Protein AF-A0A6M5YZ93-F1 (afdb_monomer_lite)

Organism: NCBI:txid2774151

Foldseek 3Di:
DDPPPDPPPDVVVVVVVVVVVLVVVLVVLVVVLVVVLVVLCVVQPPDPPPVPPPDPLVQFQWWAWPPPRDIDGDDPVQQQPWDPVDDPPDTTGIHTDNDHCPPVPNPPPSCVSSVVVSVVSVVVSVVVSVCSVPVDDPDQQNWWFWDQDPPPRDIDIDGLVQAQHWDADPPPRDIDGHHHPVPTHTPVNVVVVVVVVVVVVVVVVVVVVVVVVVVVVPPDPD

Radius of gyration: 38.36 Å; chains: 1; bounding box: 87×36×122 Å

pLDDT: mean 89.41, std 11.35, range [46.5, 98.38]

Structure (mmCIF, N/CA/C/O backbone):
data_AF-A0A6M5YZ93-F1
#
_entry.id   AF-A0A6M5YZ93-F1
#
loop_
_atom_site.group_PDB
_atom_site.id
_atom_site.type_symbol
_atom_site.label_atom_id
_atom_site.label_alt_id
_atom_site.label_comp_id
_atom_site.label_asym_id
_atom_site.label_entity_id
_atom_site.label_seq_id
_atom_site.pdbx_PDB_ins_code
_atom_site.Cartn_x
_atom_site.Cartn_y
_atom_site.Cartn_z
_atom_site.occupancy
_atom_site.B_iso_or_equiv
_atom_site.auth_seq_id
_atom_site.auth_comp_id
_atom_site.auth_asym_id
_atom_site.auth_atom_id
_atom_site.pdbx_PDB_model_num
ATOM 1 N N . MET A 1 1 ? 44.679 18.090 -18.030 1.00 46.50 1 MET A N 1
ATOM 2 C CA . MET A 1 1 ? 43.494 17.352 -17.544 1.00 46.50 1 MET A CA 1
ATOM 3 C C . MET A 1 1 ? 43.199 17.852 -16.139 1.00 46.50 1 MET A C 1
ATOM 5 O O . MET A 1 1 ? 43.932 17.504 -15.224 1.00 46.50 1 MET A O 1
ATOM 9 N N . GLU A 1 2 ? 42.221 18.744 -15.982 1.00 51.06 2 GLU A N 1
ATOM 10 C CA . GLU A 1 2 ? 41.790 19.218 -14.660 1.00 51.06 2 GLU A CA 1
ATOM 11 C C . GLU A 1 2 ? 41.149 18.070 -13.875 1.00 51.06 2 GLU A C 1
ATOM 13 O O . GLU A 1 2 ? 40.249 17.384 -14.363 1.00 51.06 2 GLU A O 1
ATOM 18 N N . ASN A 1 3 ? 41.625 17.854 -12.649 1.00 53.16 3 ASN A N 1
ATOM 19 C CA . ASN A 1 3 ? 40.994 16.956 -11.691 1.00 53.16 3 ASN A CA 1
ATOM 20 C C . ASN A 1 3 ? 39.685 17.596 -11.218 1.00 53.16 3 ASN A C 1
ATOM 22 O O . ASN A 1 3 ? 39.658 18.281 -10.199 1.00 53.16 3 ASN A O 1
ATOM 26 N N . VAL A 1 4 ? 38.595 17.382 -11.956 1.00 70.12 4 VAL A N 1
ATOM 27 C CA . VAL A 1 4 ? 37.256 17.756 -11.494 1.00 70.12 4 VAL A CA 1
ATOM 28 C C . VAL A 1 4 ? 36.924 16.873 -10.283 1.00 70.12 4 VAL A C 1
ATOM 30 O O . VAL A 1 4 ? 36.825 15.647 -10.431 1.00 70.12 4 VAL A O 1
ATOM 33 N N . PRO A 1 5 ? 36.789 17.436 -9.068 1.00 62.16 5 PRO A N 1
ATOM 34 C CA . PRO A 1 5 ? 36.509 16.646 -7.881 1.00 62.16 5 PRO A CA 1
ATOM 35 C C . PRO A 1 5 ? 35.149 15.962 -8.043 1.00 62.16 5 PRO A C 1
ATOM 37 O O . PRO A 1 5 ? 34.116 16.618 -8.167 1.00 62.16 5 PRO A O 1
ATOM 40 N N . ARG A 1 6 ? 35.137 14.621 -8.042 1.00 55.34 6 ARG A N 1
ATOM 41 C CA . ARG A 1 6 ? 33.889 13.850 -8.119 1.00 55.34 6 ARG A CA 1
ATOM 42 C C . ARG A 1 6 ? 33.005 14.194 -6.910 1.00 55.34 6 ARG A C 1
ATOM 44 O O . ARG A 1 6 ? 33.446 13.996 -5.772 1.00 55.34 6 ARG A O 1
ATOM 51 N N . PRO A 1 7 ? 31.761 14.661 -7.107 1.00 55.22 7 PRO A N 1
ATOM 52 C CA . PRO A 1 7 ? 30.879 15.006 -6.003 1.00 55.22 7 PRO A CA 1
ATOM 53 C C . PRO A 1 7 ? 30.479 13.735 -5.241 1.00 55.22 7 PRO A C 1
ATOM 55 O O . PRO A 1 7 ? 29.655 12.945 -5.693 1.00 55.22 7 PRO A O 1
ATOM 58 N N . LYS A 1 8 ? 31.026 13.546 -4.034 1.00 56.69 8 LYS A N 1
ATOM 59 C CA . LYS A 1 8 ? 30.691 12.436 -3.112 1.00 56.69 8 LYS A CA 1
ATOM 60 C C . LYS A 1 8 ? 29.238 12.479 -2.580 1.00 56.69 8 LYS A C 1
ATOM 62 O O . LYS A 1 8 ? 28.891 11.742 -1.663 1.00 56.69 8 LYS A O 1
ATOM 67 N N . THR A 1 9 ? 28.378 13.351 -3.107 1.00 56.22 9 THR A N 1
ATOM 68 C CA . THR A 1 9 ? 27.100 13.749 -2.492 1.00 56.22 9 THR A CA 1
ATOM 69 C C . THR A 1 9 ? 25.851 13.098 -3.097 1.00 56.22 9 THR A C 1
ATOM 71 O O . THR A 1 9 ? 24.766 13.262 -2.536 1.00 56.22 9 THR A O 1
ATOM 74 N N . THR A 1 10 ? 25.950 12.333 -4.188 1.00 58.84 10 THR A N 1
ATOM 75 C CA . THR A 1 10 ? 24.768 11.802 -4.898 1.00 58.84 10 THR A CA 1
ATOM 76 C C . THR A 1 10 ? 24.084 10.648 -4.153 1.00 58.84 10 THR A C 1
ATOM 78 O O . THR A 1 10 ? 22.878 10.702 -3.916 1.00 58.84 10 THR A O 1
ATOM 81 N N . ARG A 1 11 ? 24.840 9.662 -3.647 1.00 62.19 11 ARG A N 1
ATOM 82 C CA . ARG A 1 11 ? 24.276 8.457 -2.997 1.00 62.19 11 ARG A CA 1
ATOM 83 C C . ARG A 1 11 ? 23.425 8.760 -1.754 1.00 62.19 11 ARG A C 1
ATOM 85 O O . ARG A 1 11 ? 22.380 8.148 -1.549 1.00 62.19 11 ARG A O 1
ATOM 92 N N . ILE A 1 12 ? 23.841 9.730 -0.935 1.00 66.75 12 ILE A N 1
ATOM 93 C CA . ILE A 1 12 ? 23.124 10.109 0.298 1.00 66.75 12 ILE A CA 1
ATOM 94 C C . ILE A 1 12 ? 21.784 10.789 -0.030 1.00 66.75 12 ILE A C 1
ATOM 96 O O . ILE A 1 12 ? 20.805 10.624 0.701 1.00 66.75 12 ILE A O 1
ATOM 100 N N . ARG A 1 13 ? 21.707 11.536 -1.140 1.00 72.31 13 ARG A N 1
ATOM 101 C CA . ARG A 1 13 ? 20.487 12.252 -1.542 1.00 72.31 13 ARG A CA 1
ATOM 102 C C . ARG A 1 13 ? 19.390 11.291 -2.004 1.00 72.31 13 ARG A C 1
ATOM 104 O O . ARG A 1 13 ? 18.234 11.480 -1.624 1.00 72.31 13 ARG A O 1
ATOM 111 N N . THR A 1 14 ? 19.738 10.241 -2.747 1.00 68.25 14 THR A N 1
ATOM 112 C CA . THR A 1 14 ? 18.763 9.273 -3.278 1.00 68.25 14 THR A CA 1
ATOM 113 C C . THR A 1 14 ? 18.111 8.456 -2.164 1.00 68.25 14 THR A C 1
ATOM 115 O O . THR A 1 14 ? 16.884 8.365 -2.102 1.00 68.25 14 THR A O 1
ATOM 118 N N . VAL A 1 15 ? 18.905 7.959 -1.206 1.00 72.44 15 VAL A N 1
ATOM 119 C CA . VAL A 1 15 ? 18.386 7.210 -0.046 1.00 72.44 15 VAL A CA 1
ATOM 120 C C . VAL A 1 15 ? 17.431 8.074 0.783 1.00 72.44 15 VAL A C 1
ATOM 122 O O . VAL A 1 15 ? 16.329 7.634 1.116 1.00 72.44 15 VAL A O 1
ATOM 125 N N . LYS A 1 16 ? 17.793 9.340 1.041 1.00 79.69 16 LYS A N 1
ATOM 126 C CA . LYS A 1 16 ? 16.923 10.286 1.759 1.00 79.69 16 LYS A CA 1
ATOM 127 C C . LYS A 1 16 ? 15.595 10.530 1.035 1.00 79.69 16 LYS A C 1
ATOM 129 O O . LYS A 1 16 ? 14.561 10.596 1.695 1.00 79.69 16 LYS A O 1
ATOM 134 N N . ARG A 1 17 ? 15.590 10.634 -0.303 1.00 81.69 17 ARG A N 1
ATOM 135 C CA . ARG A 1 17 ? 14.352 10.814 -1.089 1.00 81.69 17 ARG A CA 1
ATOM 136 C C . ARG A 1 17 ? 13.425 9.603 -0.983 1.00 81.69 17 ARG A C 1
ATOM 138 O O . ARG A 1 17 ? 12.232 9.788 -0.752 1.00 81.69 17 ARG A O 1
ATOM 145 N N . VAL A 1 18 ? 13.952 8.383 -1.116 1.00 79.81 18 VAL A N 1
ATOM 146 C CA . VAL A 1 18 ? 13.147 7.150 -1.015 1.00 79.81 18 VAL A CA 1
ATOM 147 C C . VAL A 1 18 ? 12.568 6.995 0.389 1.00 79.81 18 VAL A C 1
ATOM 149 O O . VAL A 1 18 ? 11.375 6.731 0.540 1.00 79.81 18 VAL A O 1
ATOM 152 N N . PHE A 1 19 ? 13.383 7.234 1.416 1.00 83.88 19 PHE A N 1
ATOM 153 C CA . PHE A 1 19 ? 12.936 7.181 2.804 1.00 83.88 19 PHE A CA 1
ATOM 154 C C . PHE A 1 19 ? 11.842 8.221 3.078 1.00 83.88 19 PHE A C 1
ATOM 156 O O . PHE A 1 19 ? 10.784 7.876 3.594 1.00 83.88 19 PHE A O 1
ATOM 163 N N . ARG A 1 20 ? 12.034 9.473 2.638 1.00 89.75 20 ARG A N 1
ATOM 164 C CA . ARG A 1 20 ? 11.032 10.541 2.784 1.00 89.75 20 ARG A CA 1
ATOM 165 C C . ARG A 1 20 ? 9.710 10.187 2.100 1.00 89.75 20 ARG A C 1
ATOM 167 O O . ARG A 1 20 ? 8.662 10.396 2.698 1.00 89.75 20 ARG A O 1
ATOM 174 N N . LYS A 1 21 ? 9.742 9.609 0.892 1.00 89.50 21 LYS A N 1
ATOM 175 C CA . LYS A 1 21 ? 8.526 9.145 0.198 1.00 89.50 21 LYS A CA 1
ATOM 176 C C . LYS A 1 21 ? 7.777 8.078 1.004 1.00 89.50 21 LYS A C 1
ATOM 178 O O . LYS A 1 21 ? 6.562 8.175 1.124 1.00 89.50 21 LYS A O 1
ATOM 183 N N . ARG A 1 22 ? 8.482 7.108 1.599 1.00 88.56 22 ARG A N 1
ATOM 184 C CA . ARG A 1 22 ? 7.858 6.075 2.448 1.00 88.56 22 ARG A CA 1
ATOM 185 C C . ARG A 1 22 ? 7.229 6.657 3.709 1.00 88.56 22 ARG A C 1
ATOM 187 O O . ARG A 1 22 ? 6.107 6.298 4.032 1.00 88.56 22 ARG A O 1
ATOM 194 N N . TRP A 1 23 ? 7.901 7.588 4.381 1.00 91.81 23 TRP A N 1
ATOM 195 C CA . TRP A 1 23 ? 7.324 8.260 5.551 1.00 91.81 23 TRP A CA 1
ATOM 196 C C . TRP A 1 23 ? 6.097 9.095 5.211 1.00 91.81 23 TRP A C 1
ATOM 198 O O . TRP A 1 23 ? 5.138 9.089 5.973 1.00 91.81 23 TRP A O 1
ATOM 208 N N . ILE A 1 24 ? 6.093 9.757 4.052 1.00 94.81 24 ILE A N 1
ATOM 209 C CA . ILE A 1 24 ? 4.900 10.452 3.558 1.00 94.81 24 ILE A CA 1
ATOM 210 C C . ILE A 1 24 ? 3.767 9.447 3.312 1.00 94.81 24 ILE A C 1
ATOM 212 O O . ILE A 1 24 ? 2.649 9.687 3.751 1.00 94.81 24 ILE A O 1
ATOM 216 N N . GLN A 1 25 ? 4.045 8.304 2.673 1.00 93.38 25 GLN A N 1
ATOM 217 C CA . GLN A 1 25 ? 3.044 7.252 2.451 1.00 93.38 25 GLN A CA 1
ATOM 218 C C . GLN A 1 25 ? 2.480 6.698 3.765 1.00 93.38 25 GLN A C 1
ATOM 220 O O . GLN A 1 25 ? 1.266 6.597 3.904 1.00 93.38 25 GLN A O 1
ATOM 225 N N . VAL A 1 26 ? 3.336 6.390 4.744 1.00 94.25 26 VAL A N 1
ATOM 226 C CA . VAL A 1 26 ? 2.905 5.937 6.077 1.00 94.25 26 VAL A CA 1
ATOM 227 C C . VAL A 1 26 ? 2.074 7.016 6.772 1.00 94.25 26 VAL A C 1
ATOM 229 O O . VAL A 1 26 ? 1.011 6.713 7.303 1.00 94.25 26 VAL A O 1
ATOM 232 N N . GLY A 1 27 ? 2.505 8.278 6.714 1.00 96.38 27 GLY A N 1
ATOM 233 C CA . GLY A 1 27 ? 1.754 9.406 7.266 1.00 96.38 27 GLY A CA 1
ATOM 234 C C . GLY A 1 27 ? 0.363 9.557 6.644 1.00 96.38 27 GLY A C 1
ATOM 235 O O . GLY A 1 27 ? -0.607 9.754 7.370 1.00 96.38 27 GLY A O 1
ATOM 236 N N . LEU A 1 28 ? 0.241 9.395 5.322 1.00 96.94 28 LEU A N 1
ATOM 237 C CA . LEU A 1 28 ? -1.052 9.413 4.629 1.00 96.94 28 LEU A CA 1
ATOM 238 C C . LEU A 1 28 ? -1.951 8.247 5.058 1.00 96.94 28 LEU A C 1
ATOM 240 O O . LEU A 1 28 ? -3.131 8.466 5.311 1.00 96.94 28 LEU A O 1
ATOM 244 N N . VAL A 1 29 ? -1.407 7.034 5.192 1.00 95.69 29 VAL A N 1
ATOM 245 C CA . VAL A 1 29 ? -2.171 5.871 5.679 1.00 95.69 29 VAL A CA 1
ATOM 246 C C . VAL A 1 29 ? -2.676 6.096 7.106 1.00 95.69 29 VAL A C 1
ATOM 248 O O . VAL A 1 29 ? -3.839 5.819 7.385 1.00 95.69 29 VAL A O 1
ATOM 251 N N . LEU A 1 30 ? -1.846 6.652 7.993 1.00 96.44 30 LEU A N 1
ATOM 252 C CA . LEU A 1 30 ? -2.253 6.981 9.363 1.00 96.44 30 LEU A CA 1
ATOM 253 C C . LEU A 1 30 ? -3.341 8.059 9.404 1.00 96.44 30 LEU A C 1
ATOM 255 O O . LEU A 1 30 ? -4.287 7.938 10.175 1.00 96.44 30 LEU A O 1
ATOM 259 N N . LEU A 1 31 ? -3.241 9.092 8.562 1.00 97.75 31 LEU A N 1
ATOM 260 C CA . LEU A 1 31 ? -4.278 10.120 8.456 1.00 97.75 31 LEU A CA 1
ATOM 261 C C . LEU A 1 31 ? -5.605 9.540 7.966 1.00 97.75 31 LEU A C 1
ATOM 263 O O . LEU A 1 31 ? -6.644 9.828 8.554 1.00 97.75 31 LEU A O 1
ATOM 267 N N . VAL A 1 32 ? -5.574 8.701 6.927 1.00 97.50 32 VAL A N 1
ATOM 268 C CA . VAL A 1 32 ? -6.774 8.016 6.430 1.00 97.50 32 VAL A CA 1
ATOM 269 C C . VAL A 1 32 ? -7.389 7.154 7.529 1.00 97.50 32 VAL A C 1
ATOM 271 O O . VAL A 1 32 ? -8.590 7.255 7.748 1.00 97.50 32 VAL A O 1
ATOM 274 N N . TRP A 1 33 ? -6.579 6.392 8.269 1.00 97.38 33 TRP A N 1
ATOM 275 C CA . TRP A 1 33 ? -7.049 5.576 9.390 1.00 97.38 33 TRP A CA 1
ATOM 276 C C . TRP A 1 33 ? -7.693 6.402 10.514 1.00 97.38 33 TRP A C 1
ATOM 278 O O . TRP A 1 33 ? -8.745 6.041 11.031 1.00 97.38 33 TRP A O 1
ATOM 288 N N . LEU A 1 34 ? -7.116 7.552 10.876 1.00 97.75 34 LEU A N 1
ATOM 289 C CA . LEU A 1 34 ? -7.722 8.439 11.875 1.00 97.75 34 LEU A CA 1
ATOM 290 C C . LEU A 1 34 ? -9.072 8.993 11.400 1.00 97.75 34 LEU A C 1
ATOM 292 O O . LEU A 1 34 ? -10.012 9.083 12.190 1.00 97.75 34 LEU A O 1
ATOM 296 N N . LEU A 1 35 ? -9.187 9.336 10.115 1.00 98.12 35 LEU A N 1
ATOM 297 C CA . LEU A 1 35 ? -10.439 9.812 9.526 1.00 98.12 35 LEU A CA 1
ATOM 298 C C . LEU A 1 35 ? -11.498 8.703 9.468 1.00 98.12 35 LEU A C 1
ATOM 300 O O . LEU A 1 35 ? -12.645 8.946 9.846 1.00 98.12 35 LEU A O 1
ATOM 304 N N . THR A 1 36 ? -11.135 7.489 9.044 1.00 96.38 36 THR A N 1
ATOM 305 C CA . THR A 1 36 ? -12.060 6.345 9.009 1.00 96.38 36 THR A CA 1
ATOM 306 C C . THR A 1 36 ? -12.473 5.924 10.411 1.00 96.38 36 THR A C 1
ATOM 308 O O . THR A 1 36 ? -13.664 5.742 10.650 1.00 96.38 36 THR A O 1
ATOM 311 N N . GLY A 1 37 ? -11.535 5.854 11.357 1.00 95.88 37 GLY A N 1
ATOM 312 C CA . GLY A 1 37 ? -11.806 5.560 12.761 1.00 95.88 37 GLY A CA 1
ATOM 313 C C . GLY A 1 37 ? -12.715 6.606 13.409 1.00 95.88 37 GLY A C 1
ATOM 314 O O . GLY A 1 37 ? -13.681 6.248 14.083 1.00 95.88 37 GLY A O 1
ATOM 315 N N . SER A 1 38 ? -12.478 7.896 13.147 1.00 96.62 38 SER A N 1
ATOM 316 C CA . SER A 1 38 ? -13.346 8.988 13.609 1.00 96.62 38 SER A CA 1
ATOM 317 C C . SER A 1 38 ? -14.755 8.888 13.015 1.00 96.62 38 SER A C 1
ATOM 319 O O . SER A 1 38 ? -15.743 9.008 13.742 1.00 96.62 38 SER A O 1
ATOM 321 N N . LEU A 1 39 ? -14.868 8.593 11.717 1.00 96.94 39 LEU A N 1
ATOM 322 C CA . LEU A 1 39 ? -16.152 8.417 11.042 1.00 96.94 39 LEU A CA 1
ATOM 323 C C . LEU A 1 39 ? -16.909 7.183 11.557 1.00 96.94 39 LEU A C 1
ATOM 325 O O . LEU A 1 39 ? -18.109 7.266 11.818 1.00 96.94 39 LEU A O 1
ATOM 329 N N . LEU A 1 40 ? -16.218 6.054 11.736 1.00 95.94 40 LEU A N 1
ATOM 330 C CA . LEU A 1 40 ? -16.770 4.827 12.315 1.00 95.94 40 LEU A CA 1
ATOM 331 C C . LEU A 1 40 ? -17.269 5.075 13.733 1.00 95.94 40 LEU A C 1
ATOM 333 O O . LEU A 1 40 ? -18.395 4.701 14.057 1.00 95.94 40 LEU A O 1
ATOM 337 N N . TYR A 1 41 ? -16.469 5.756 14.553 1.00 95.31 41 TYR A N 1
ATOM 338 C CA . TYR A 1 41 ? -16.865 6.153 15.895 1.00 95.31 41 TYR A CA 1
ATOM 339 C C . TYR A 1 41 ? -18.108 7.046 15.854 1.00 95.31 41 TYR A C 1
ATOM 341 O O . TYR A 1 41 ? -19.096 6.724 16.497 1.00 95.31 41 TYR A O 1
ATOM 349 N N . ALA A 1 42 ? -18.134 8.103 15.042 1.00 95.81 42 ALA A N 1
ATOM 350 C CA . ALA A 1 42 ? -19.288 9.000 14.953 1.00 95.81 42 ALA A CA 1
ATOM 351 C C . ALA A 1 42 ? -20.575 8.300 14.472 1.00 95.81 42 ALA A C 1
ATOM 353 O O . ALA A 1 42 ? -21.674 8.679 14.875 1.00 95.81 42 ALA A O 1
ATOM 354 N N . ARG A 1 43 ? -20.459 7.282 13.609 1.00 95.56 43 ARG A N 1
ATOM 355 C CA . ARG A 1 43 ? -21.605 6.532 13.066 1.00 95.56 43 ARG A CA 1
ATOM 356 C C . ARG A 1 43 ? -22.102 5.422 13.987 1.00 95.56 43 ARG A C 1
ATOM 358 O O . ARG A 1 43 ? -23.301 5.155 13.996 1.00 95.56 43 ARG A O 1
ATOM 365 N N . LEU A 1 44 ? -21.199 4.752 14.701 1.00 94.69 44 LEU A N 1
ATOM 366 C CA . LEU A 1 44 ? -21.513 3.574 15.513 1.00 94.69 44 LEU A CA 1
ATOM 367 C C . LEU A 1 44 ? -21.598 3.876 17.007 1.00 94.69 44 LEU A C 1
ATOM 369 O O . LEU A 1 44 ? -22.158 3.057 17.738 1.00 94.69 44 LEU A O 1
ATOM 373 N N . ALA A 1 45 ? -21.044 5.003 17.468 1.00 92.94 45 ALA A N 1
ATOM 374 C CA . ALA A 1 45 ? -21.128 5.394 18.865 1.00 92.94 45 ALA A CA 1
ATOM 375 C C . ALA A 1 45 ? -22.603 5.432 19.273 1.00 92.94 45 ALA A C 1
ATOM 377 O O . ALA A 1 45 ? -23.417 6.082 18.602 1.00 92.94 45 ALA A O 1
ATOM 378 N N . PRO A 1 46 ? -22.974 4.721 20.350 1.00 88.19 46 PRO A N 1
ATOM 379 C CA . PRO A 1 46 ? -24.332 4.795 20.842 1.00 88.19 46 PRO A CA 1
ATOM 380 C C . PRO A 1 46 ? -24.633 6.249 21.189 1.00 88.19 46 PRO A C 1
ATOM 382 O O . PRO A 1 46 ? -23.848 6.911 21.873 1.00 88.19 46 PRO A O 1
ATOM 385 N N . LYS A 1 47 ? -25.768 6.754 20.700 1.00 86.94 47 LYS A N 1
ATOM 386 C CA . LYS A 1 47 ? -26.234 8.085 21.083 1.00 86.94 47 LYS A CA 1
ATOM 387 C C . LYS A 1 47 ? -26.351 8.111 22.610 1.00 86.94 47 LYS A C 1
ATOM 389 O O . LYS A 1 47 ? -26.920 7.166 23.167 1.00 86.94 47 LYS A O 1
ATOM 394 N N . PRO A 1 48 ? -25.801 9.130 23.292 1.00 79.75 48 PRO A N 1
ATOM 395 C CA . PRO A 1 48 ? -25.963 9.234 24.730 1.00 79.75 48 PRO A CA 1
ATOM 396 C C . PRO A 1 48 ? -27.461 9.260 25.028 1.00 79.75 48 PRO A C 1
ATOM 398 O O . PRO A 1 48 ? -28.204 10.026 24.416 1.00 79.75 48 PRO A O 1
ATOM 401 N N . VAL A 1 49 ? -27.910 8.392 25.931 1.00 70.31 49 VAL A N 1
ATOM 402 C CA . VAL A 1 49 ? -29.296 8.413 26.395 1.00 70.31 49 VAL A CA 1
ATOM 403 C C . VAL A 1 49 ? -29.453 9.701 27.196 1.00 70.31 49 VAL A C 1
ATOM 405 O O . VAL A 1 49 ? -28.971 9.798 28.326 1.00 70.31 49 VAL A O 1
ATOM 408 N N . VAL A 1 50 ? -30.047 10.728 26.587 1.00 72.56 50 VAL A N 1
ATOM 409 C CA . VAL A 1 50 ? -30.316 11.998 27.261 1.00 72.56 50 VAL A CA 1
ATOM 410 C C . VAL A 1 50 ? -31.339 11.708 28.357 1.00 72.56 50 VAL A C 1
ATOM 412 O O . VAL A 1 50 ? -32.504 11.423 28.079 1.00 72.56 50 VAL A O 1
ATOM 415 N N . ARG A 1 51 ? -30.898 11.727 29.622 1.00 61.06 51 ARG A N 1
ATOM 416 C CA . ARG A 1 51 ? -31.780 11.580 30.789 1.00 61.06 51 ARG A CA 1
ATOM 417 C C . ARG A 1 51 ? -32.862 12.660 30.720 1.00 61.06 51 ARG A C 1
ATOM 419 O O . ARG A 1 51 ? -32.575 13.825 30.970 1.00 61.06 51 ARG A O 1
ATOM 426 N N . GLY A 1 52 ? -34.090 12.268 30.389 1.00 63.56 52 GLY A N 1
ATOM 427 C CA . GLY A 1 52 ? -35.256 13.156 30.361 1.00 63.56 52 GLY A CA 1
ATOM 428 C C . GLY A 1 52 ? -35.923 13.308 28.996 1.00 63.56 52 GLY A C 1
ATOM 429 O O . GLY A 1 52 ? -37.060 13.777 28.942 1.00 63.56 52 GLY A O 1
ATOM 430 N N . GLU A 1 53 ? -35.291 12.862 27.908 1.00 67.12 53 GLU A N 1
ATOM 431 C CA . GLU A 1 53 ? -36.003 12.725 26.641 1.00 67.12 53 GLU A CA 1
ATOM 432 C C . GLU A 1 53 ? -36.949 11.528 26.788 1.00 67.12 53 GLU A C 1
ATOM 434 O O . GLU A 1 53 ? -36.506 10.400 27.016 1.00 67.12 53 GLU A O 1
ATOM 439 N N . LYS A 1 54 ? -38.265 11.783 26.767 1.00 62.09 54 LYS A N 1
ATOM 440 C CA . LYS A 1 54 ? -39.311 10.752 26.823 1.00 62.09 54 LYS A CA 1
ATOM 441 C C . LYS A 1 54 ? -39.240 9.927 25.536 1.00 62.09 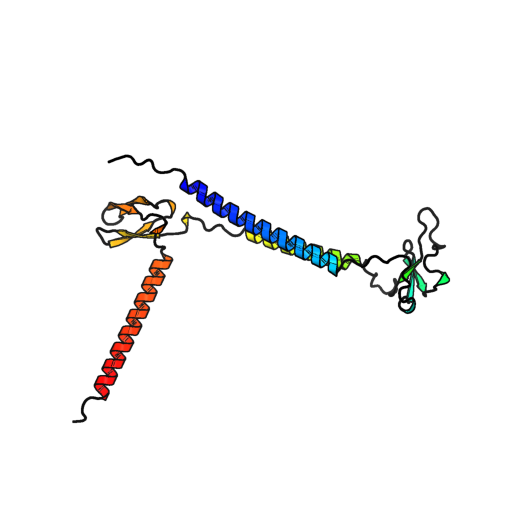54 LYS A C 1
ATOM 443 O O . LYS A 1 54 ? -40.060 10.106 24.642 1.00 62.09 54 LYS A O 1
ATOM 448 N N . GLY A 1 55 ? -38.234 9.063 25.427 1.00 68.19 55 GLY A N 1
ATOM 449 C CA . GLY A 1 55 ? -38.172 8.053 24.384 1.00 68.19 55 GLY A CA 1
ATOM 450 C C . GLY A 1 55 ? -39.458 7.237 24.408 1.00 68.19 55 GLY A C 1
ATOM 451 O O . GLY A 1 55 ? -40.095 7.118 25.458 1.00 68.19 55 GLY A O 1
ATOM 452 N N . ASP A 1 56 ? -39.859 6.716 23.251 1.00 77.94 56 ASP A N 1
ATOM 453 C CA . ASP A 1 56 ? -41.079 5.927 23.092 1.00 77.94 56 ASP A CA 1
ATOM 454 C C . ASP A 1 56 ? -41.120 4.780 24.113 1.00 77.94 56 ASP A C 1
ATOM 456 O O . ASP A 1 56 ? -40.590 3.693 23.881 1.00 77.94 56 ASP A O 1
ATOM 460 N N . THR A 1 57 ? -41.771 5.014 25.256 1.00 78.81 57 THR A N 1
ATOM 461 C CA . THR A 1 57 ? -41.900 4.026 26.343 1.00 78.81 57 THR A CA 1
ATOM 462 C C . THR A 1 57 ? -42.587 2.735 25.887 1.00 78.81 57 THR A C 1
ATOM 464 O O . THR A 1 57 ? -42.493 1.716 26.559 1.00 78.81 57 THR A O 1
ATOM 467 N N . SER A 1 58 ? -43.225 2.755 24.712 1.00 83.50 58 SER A N 1
ATOM 468 C CA . SER A 1 58 ? -43.851 1.607 24.060 1.00 83.50 58 SER A CA 1
ATOM 469 C C . SER A 1 58 ? -42.866 0.563 23.520 1.00 83.50 58 SER A C 1
ATOM 471 O O . SER A 1 58 ? -43.284 -0.563 23.257 1.00 83.50 58 SER A O 1
ATOM 473 N N . LYS A 1 59 ? -41.580 0.895 23.336 1.00 87.56 59 LYS A N 1
ATOM 474 C CA . LYS A 1 59 ? -40.583 -0.052 22.795 1.00 87.56 59 LYS A CA 1
ATOM 475 C C . LYS A 1 59 ? -39.992 -0.972 23.861 1.00 87.56 59 LYS A C 1
ATOM 477 O O . LYS A 1 59 ? -39.547 -2.076 23.544 1.00 87.56 59 LYS A O 1
ATOM 482 N N . PHE A 1 60 ? -40.016 -0.550 25.121 1.00 90.56 60 PHE A N 1
ATOM 483 C CA . PHE A 1 60 ? -39.445 -1.317 26.219 1.00 90.56 60 PHE A CA 1
ATOM 484 C C . PHE A 1 60 ? -40.405 -2.418 26.666 1.00 90.56 60 PHE A C 1
ATOM 486 O O . PHE A 1 60 ? -41.570 -2.170 26.967 1.00 90.56 60 PHE A O 1
ATOM 493 N N . LYS A 1 61 ? -39.901 -3.653 26.704 1.00 93.62 61 LYS A N 1
ATOM 494 C CA . LYS A 1 61 ? -40.674 -4.838 27.112 1.00 93.62 61 LYS A CA 1
ATOM 495 C C . LYS A 1 61 ? -40.258 -5.344 28.487 1.00 93.62 61 LYS A C 1
ATOM 497 O O . LYS A 1 61 ? -41.068 -5.953 29.185 1.00 93.62 61 LYS A O 1
ATOM 502 N N . PHE A 1 62 ? -39.021 -5.060 28.887 1.00 94.62 62 PHE A N 1
ATOM 503 C CA . PHE A 1 62 ? -38.425 -5.565 30.114 1.00 94.62 62 PHE A CA 1
ATOM 504 C C . PHE A 1 62 ? -37.716 -4.447 30.887 1.00 94.62 62 PHE A C 1
ATOM 506 O O . PHE A 1 62 ? -37.343 -3.415 30.335 1.00 94.62 62 PHE A O 1
ATOM 513 N N . LEU A 1 63 ? -37.546 -4.660 32.186 1.00 94.06 63 LEU A N 1
ATOM 514 C CA . LEU A 1 63 ? -36.660 -3.916 33.074 1.00 94.06 63 LEU A CA 1
ATOM 515 C C . LEU A 1 63 ? -35.568 -4.873 33.540 1.00 94.06 63 LEU A C 1
ATOM 517 O O . LEU A 1 63 ? -35.864 -6.008 33.926 1.00 94.06 63 LEU A O 1
ATOM 521 N N . HIS A 1 64 ? -34.314 -4.436 33.514 1.00 93.62 64 HIS A N 1
ATOM 522 C CA . HIS A 1 64 ? -33.173 -5.205 34.004 1.00 93.62 64 HIS A CA 1
ATOM 523 C C . HIS A 1 64 ? -32.439 -4.436 35.093 1.00 93.62 64 HIS A C 1
ATOM 525 O O . HIS A 1 64 ? -32.169 -3.249 34.946 1.00 93.62 64 HIS A O 1
ATOM 531 N N . CYS A 1 65 ? -32.107 -5.111 36.191 1.00 92.88 65 CYS A N 1
ATOM 532 C CA . CYS A 1 65 ? -31.198 -4.555 37.186 1.00 92.88 65 CYS A CA 1
ATOM 533 C C . CYS A 1 65 ? -29.757 -4.622 36.663 1.00 92.88 65 CYS A C 1
ATOM 535 O O . CYS A 1 65 ? -29.279 -5.704 36.325 1.00 92.88 65 CYS A O 1
ATOM 537 N N . ASP A 1 66 ? -29.064 -3.488 36.646 1.00 91.00 66 ASP A N 1
ATOM 538 C CA . ASP A 1 66 ? -27.672 -3.341 36.195 1.00 91.00 66 ASP A CA 1
ATOM 539 C C . ASP A 1 66 ? -26.644 -4.155 37.009 1.00 91.00 66 ASP A C 1
ATOM 541 O O . ASP A 1 66 ? -25.569 -4.465 36.502 1.00 91.00 66 ASP A O 1
ATOM 545 N N . GLN A 1 67 ? -26.956 -4.506 38.262 1.00 94.00 67 GLN A N 1
ATOM 546 C CA . GLN A 1 67 ? -26.047 -5.250 39.144 1.00 94.00 67 GLN A CA 1
ATOM 547 C C . GLN A 1 67 ? -26.348 -6.753 39.191 1.00 94.00 67 GLN A C 1
ATOM 549 O O . GLN A 1 67 ? -25.457 -7.573 38.986 1.00 94.00 67 GLN A O 1
ATOM 554 N N . CYS A 1 68 ? -27.592 -7.140 39.497 1.00 92.44 68 CYS A N 1
ATOM 555 C CA . CYS A 1 68 ? -27.954 -8.552 39.689 1.00 92.44 68 CYS A CA 1
ATOM 556 C C . CYS A 1 68 ? -28.578 -9.218 38.455 1.00 92.44 68 CYS A C 1
ATOM 558 O O . CYS A 1 68 ? -28.938 -10.392 38.531 1.00 92.44 68 CYS A O 1
ATOM 560 N N . ASN A 1 69 ? -28.741 -8.491 37.342 1.00 90.81 69 ASN A N 1
ATOM 561 C CA . ASN A 1 69 ? -29.384 -8.966 36.109 1.00 90.81 69 ASN A CA 1
ATOM 562 C C . ASN A 1 69 ? -30.805 -9.524 36.308 1.00 90.81 69 ASN A C 1
ATOM 564 O O . ASN A 1 69 ? -31.293 -10.316 35.502 1.00 90.81 69 ASN A O 1
ATOM 568 N N . MET A 1 70 ? -31.494 -9.121 37.381 1.00 93.38 70 MET A N 1
ATOM 569 C CA . MET A 1 70 ? -32.900 -9.460 37.556 1.00 93.38 70 MET A CA 1
ATOM 570 C C . MET A 1 70 ? -33.730 -8.816 36.451 1.00 93.38 70 MET A C 1
ATOM 572 O O . MET A 1 70 ? -33.672 -7.603 36.264 1.00 93.38 70 MET A O 1
ATOM 576 N N . GLU A 1 71 ? -34.565 -9.630 35.817 1.00 94.94 71 GLU A N 1
ATOM 577 C CA . GLU A 1 71 ? -35.495 -9.222 34.777 1.00 94.94 71 GLU A CA 1
ATOM 578 C C . GLU A 1 71 ? -36.937 -9.177 35.300 1.00 94.94 71 GLU A C 1
ATOM 580 O O . GLU A 1 71 ? -37.406 -10.120 35.941 1.00 94.94 71 GLU A O 1
ATOM 585 N N . LEU A 1 72 ? -37.634 -8.082 35.003 1.00 95.88 72 LEU A N 1
ATOM 586 C CA . LEU A 1 72 ? -39.056 -7.863 35.268 1.00 95.88 72 LEU A CA 1
ATOM 587 C C . LEU A 1 72 ? -39.740 -7.389 33.974 1.00 95.88 72 LEU A C 1
ATOM 589 O O . LEU A 1 72 ? -39.075 -6.772 33.140 1.00 95.88 72 LEU A O 1
ATOM 593 N N . PRO A 1 73 ? -41.045 -7.638 33.774 1.00 95.69 73 PRO A N 1
ATOM 594 C CA . PRO A 1 73 ? -41.791 -6.988 32.697 1.00 95.69 73 PRO A CA 1
ATOM 595 C C . PRO A 1 73 ? -41.776 -5.463 32.882 1.00 95.69 73 PRO A C 1
ATOM 597 O O . PRO A 1 73 ? -41.738 -4.972 34.014 1.00 95.69 73 PRO A O 1
ATOM 600 N N . TYR A 1 74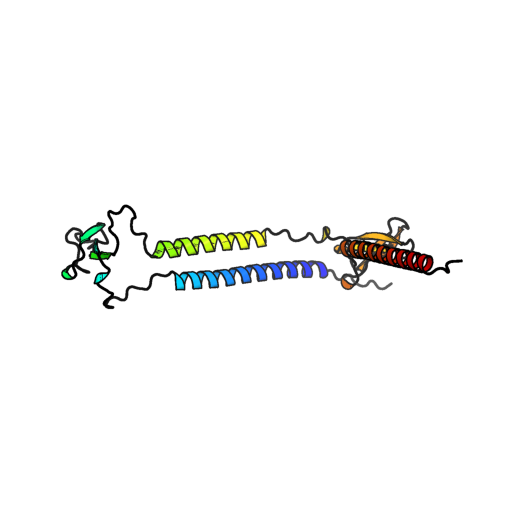 ? -41.776 -4.714 31.776 1.00 95.50 74 TYR A N 1
ATOM 601 C CA . TYR A 1 74 ? -41.688 -3.255 31.830 1.00 95.50 74 TYR A CA 1
ATOM 602 C C . TYR A 1 74 ? -42.859 -2.648 32.615 1.00 95.50 74 TYR A C 1
ATOM 604 O O . TYR A 1 74 ? -44.025 -2.870 32.293 1.00 95.50 74 TYR A O 1
ATOM 612 N N . ASN A 1 75 ? -42.528 -1.864 33.643 1.00 95.25 75 ASN A N 1
ATOM 613 C CA . ASN A 1 75 ? -43.468 -1.063 34.414 1.00 95.25 75 ASN A CA 1
ATOM 614 C C . ASN A 1 75 ? -42.879 0.339 34.608 1.00 95.25 75 ASN A C 1
ATOM 616 O O . ASN A 1 75 ? -41.807 0.498 35.192 1.00 95.25 75 ASN A O 1
ATOM 620 N N . LYS A 1 76 ? -43.605 1.357 34.144 1.00 93.44 76 LYS A N 1
ATOM 621 C CA . LYS A 1 76 ? -43.180 2.759 34.180 1.00 93.44 76 LYS A CA 1
ATOM 622 C C . LYS A 1 76 ? -42.903 3.274 35.598 1.00 93.44 76 LYS A C 1
ATOM 624 O O . LYS A 1 76 ? -42.041 4.129 35.764 1.00 93.44 76 LYS A O 1
ATOM 629 N N . ASP A 1 77 ? -43.575 2.735 36.613 1.00 94.69 77 ASP A N 1
ATOM 630 C CA . ASP A 1 77 ? -43.400 3.167 38.009 1.00 94.69 77 ASP A CA 1
ATOM 631 C C . ASP A 1 77 ? -42.087 2.667 38.631 1.00 94.69 77 ASP A C 1
ATOM 633 O O . ASP A 1 77 ? -41.570 3.255 39.588 1.00 94.69 77 ASP A O 1
ATOM 637 N N . LEU A 1 78 ? -41.553 1.574 38.078 1.00 94.50 78 LEU A N 1
ATOM 638 C CA . LEU A 1 78 ? -40.305 0.940 38.497 1.00 94.50 78 LEU A CA 1
ATOM 639 C C . LEU A 1 78 ? -39.099 1.406 37.673 1.00 94.50 78 LEU A C 1
ATOM 641 O O . LEU A 1 78 ? -37.966 1.077 38.027 1.00 94.50 78 LEU A O 1
ATOM 645 N N . ASP A 1 79 ? -39.318 2.172 36.604 1.00 92.75 79 ASP A N 1
ATOM 646 C CA . ASP A 1 79 ? -38.245 2.718 35.779 1.00 92.75 79 ASP A CA 1
ATOM 647 C C . ASP A 1 79 ? -37.334 3.618 36.626 1.00 92.75 79 ASP A C 1
ATOM 649 O O . ASP A 1 79 ? -37.795 4.506 37.348 1.00 92.75 79 ASP A O 1
ATOM 653 N N . SER A 1 80 ? -36.025 3.353 36.583 1.00 91.38 80 SER A N 1
ATOM 654 C CA . SER A 1 80 ? -35.008 4.072 37.356 1.00 91.38 80 SER A CA 1
ATOM 655 C C . SER A 1 80 ? -35.170 3.984 38.883 1.00 91.38 80 SER A C 1
ATOM 657 O O . SER A 1 80 ? -34.517 4.726 39.623 1.00 91.38 80 SER A O 1
ATOM 659 N N . ARG A 1 81 ? -36.003 3.066 39.392 1.00 95.94 81 ARG A N 1
ATOM 660 C CA . ARG A 1 81 ? -36.085 2.768 40.829 1.00 95.94 81 ARG A CA 1
ATOM 661 C C . ARG A 1 81 ? -34.940 1.843 41.264 1.00 95.94 81 ARG A C 1
ATOM 663 O O . ARG A 1 81 ? -34.465 1.030 40.463 1.00 95.94 81 ARG A O 1
ATOM 670 N N . PRO A 1 82 ? -34.491 1.944 42.529 1.00 95.94 82 PRO A N 1
ATOM 671 C CA . PRO A 1 82 ? -33.471 1.056 43.067 1.00 95.94 82 PRO A CA 1
ATOM 672 C C . PRO A 1 82 ? -33.996 -0.381 43.168 1.00 95.94 82 PRO A C 1
ATOM 674 O O . PRO A 1 82 ? -35.151 -0.622 43.524 1.00 95.94 82 PRO A O 1
ATOM 677 N N . CYS A 1 83 ? -33.135 -1.348 42.866 1.00 96.06 83 CYS A N 1
ATOM 678 C CA . CYS A 1 83 ? -33.471 -2.760 42.940 1.00 96.06 83 CYS A CA 1
ATOM 679 C C . CYS A 1 83 ? -33.498 -3.237 44.405 1.00 96.06 83 CYS A C 1
ATOM 681 O O . CYS A 1 83 ? -32.475 -3.143 45.085 1.00 96.06 83 CYS A O 1
ATOM 683 N N . PRO A 1 84 ? -34.600 -3.842 44.891 1.00 95.88 84 PRO A N 1
ATOM 684 C CA . PRO A 1 84 ? -34.702 -4.309 46.274 1.00 95.88 84 PRO A CA 1
ATOM 685 C C . PRO A 1 84 ? -33.777 -5.495 46.588 1.00 95.88 84 PRO A C 1
ATOM 687 O O . PRO A 1 84 ? -33.511 -5.768 47.753 1.00 95.88 84 PRO A O 1
ATOM 690 N N . LYS A 1 85 ? -33.278 -6.212 45.568 1.00 96.62 85 LYS A N 1
ATOM 691 C CA . LYS A 1 85 ? -32.341 -7.333 45.758 1.00 96.62 85 LYS A CA 1
ATOM 692 C C . LYS A 1 85 ? -30.877 -6.916 45.867 1.00 96.62 85 LYS A C 1
ATOM 694 O O . LYS A 1 85 ? -30.059 -7.749 46.244 1.00 96.62 85 LYS A O 1
ATOM 699 N N . CYS A 1 86 ? -30.536 -5.678 45.517 1.00 96.19 86 CYS A N 1
ATOM 700 C CA . CYS A 1 86 ? -29.165 -5.182 45.551 1.00 96.19 86 CYS A CA 1
ATOM 701 C C . CYS A 1 86 ? -28.991 -4.271 46.772 1.00 96.19 86 CYS A C 1
ATOM 703 O O . CYS A 1 86 ? -29.220 -3.065 46.653 1.00 96.19 86 CYS A O 1
ATOM 705 N N . PRO A 1 87 ? -28.623 -4.816 47.948 1.00 93.81 87 PRO A N 1
ATOM 706 C CA . PRO A 1 87 ? -28.352 -3.990 49.113 1.00 93.81 87 PRO A CA 1
ATOM 707 C C . PRO A 1 87 ? -27.115 -3.100 48.879 1.00 93.81 87 PRO A C 1
ATOM 709 O O . PRO A 1 87 ? -26.222 -3.459 48.101 1.00 93.81 87 PRO A O 1
ATOM 712 N N . PRO A 1 88 ? -27.025 -1.941 49.555 1.00 93.31 88 PRO A N 1
ATOM 713 C CA . PRO A 1 88 ? -25.808 -1.135 49.560 1.00 93.31 88 PRO A CA 1
ATOM 714 C C . PRO A 1 88 ? -24.614 -1.987 50.037 1.00 93.31 88 PRO A C 1
ATOM 716 O O . PRO A 1 88 ? -24.791 -2.853 50.895 1.00 93.31 88 PRO A O 1
ATOM 719 N N . PRO A 1 89 ? -23.406 -1.802 49.468 1.00 91.69 89 PRO A N 1
ATOM 720 C CA . PRO A 1 89 ? -22.896 -0.561 48.869 1.00 91.69 89 PRO A CA 1
ATOM 721 C C . PRO A 1 89 ? -23.136 -0.384 47.361 1.00 91.69 89 PRO A C 1
ATOM 723 O O . PRO A 1 89 ? -22.941 0.712 46.846 1.00 91.69 89 PRO A O 1
ATOM 726 N N . LYS A 1 90 ? -23.549 -1.432 46.640 1.00 90.69 90 LYS A N 1
ATOM 727 C CA . LYS A 1 90 ? -23.814 -1.371 45.193 1.00 90.69 90 LYS A CA 1
ATOM 728 C C . LYS A 1 90 ? -25.318 -1.424 44.946 1.00 90.69 90 LYS A C 1
ATOM 730 O O . LYS A 1 90 ? -25.856 -2.475 44.607 1.00 90.69 90 LYS A O 1
ATOM 735 N N . SER A 1 91 ? -26.005 -0.299 45.144 1.00 92.75 91 SER A N 1
ATOM 736 C CA . SER A 1 91 ? -27.422 -0.206 44.789 1.00 92.75 91 SER A CA 1
ATOM 737 C C . SER A 1 91 ? -27.558 -0.275 43.271 1.00 92.75 91 SER A C 1
ATOM 739 O O . SER A 1 91 ? -27.099 0.625 42.568 1.00 92.75 91 SER A O 1
ATOM 741 N N . GLY A 1 92 ? -28.170 -1.349 42.783 1.00 93.62 92 GLY A N 1
ATOM 742 C CA . GLY A 1 92 ? -28.549 -1.451 41.382 1.00 93.62 92 GLY A CA 1
ATOM 743 C C . GLY A 1 92 ? -29.816 -0.658 41.083 1.00 93.62 92 GLY A C 1
ATOM 744 O O . GLY A 1 92 ? -30.627 -0.414 41.978 1.00 93.62 92 GLY A O 1
ATOM 745 N N . PHE A 1 93 ? -30.006 -0.289 39.826 1.00 94.62 93 PHE A N 1
ATOM 746 C CA . PHE A 1 93 ? -31.182 0.411 39.319 1.00 94.62 93 PHE A CA 1
ATOM 747 C C . PHE A 1 93 ? -31.804 -0.386 38.179 1.00 94.62 93 PHE A C 1
ATOM 749 O O . PHE A 1 93 ? -31.105 -1.041 37.403 1.00 94.62 93 PHE A O 1
ATOM 756 N N . TYR A 1 94 ? -33.130 -0.332 38.073 1.00 93.81 94 TYR A N 1
ATOM 757 C CA . TYR A 1 94 ? -33.821 -0.916 36.932 1.00 93.81 94 TYR A CA 1
ATOM 758 C C . TYR A 1 94 ? -33.658 -0.033 35.697 1.00 93.81 94 TYR A C 1
ATOM 760 O O . TYR A 1 94 ? -34.029 1.140 35.701 1.00 93.81 94 TYR A O 1
ATOM 768 N N . VAL A 1 95 ? -33.114 -0.626 34.639 1.00 91.00 95 VAL A N 1
ATOM 769 C CA . VAL A 1 95 ? -32.909 -0.012 33.330 1.00 91.00 95 VAL A CA 1
ATOM 770 C C . VAL A 1 95 ? -33.852 -0.683 32.331 1.00 91.00 95 VAL A C 1
ATOM 772 O O . VAL A 1 95 ? -33.884 -1.916 32.266 1.00 91.00 95 VAL A O 1
ATOM 775 N N . PRO A 1 96 ? -34.637 0.080 31.558 1.00 90.69 96 PRO A N 1
ATOM 776 C CA . PRO A 1 96 ? -35.536 -0.493 30.570 1.00 90.69 96 PRO A CA 1
ATOM 777 C C . PRO A 1 96 ? -34.768 -1.072 29.377 1.00 90.69 96 PRO A C 1
ATOM 779 O O . PRO A 1 96 ? -33.833 -0.465 28.855 1.00 90.69 96 PRO A O 1
ATOM 782 N N . THR A 1 97 ? -35.173 -2.262 28.940 1.00 88.44 97 THR A N 1
ATOM 783 C CA . THR A 1 97 ? -34.567 -3.011 27.835 1.00 88.44 97 THR A CA 1
ATOM 784 C C . THR A 1 97 ? -35.635 -3.553 26.879 1.00 88.44 97 THR A C 1
ATOM 786 O O . THR A 1 97 ? -36.766 -3.880 27.254 1.00 88.44 97 THR A O 1
ATOM 789 N N . GLU A 1 98 ? -35.294 -3.637 25.591 1.00 89.06 98 GLU A N 1
ATOM 790 C CA . GLU A 1 98 ? -36.190 -4.186 24.558 1.00 89.06 98 GLU A CA 1
ATOM 791 C C . GLU A 1 98 ? -36.132 -5.724 24.500 1.00 89.06 98 GLU A C 1
ATOM 793 O O . GLU A 1 98 ? -37.101 -6.386 24.123 1.00 89.06 98 GLU A O 1
ATOM 798 N N . THR A 1 99 ? -34.990 -6.301 24.886 1.00 87.62 99 THR A N 1
ATOM 799 C CA . THR A 1 99 ? -34.679 -7.733 24.783 1.00 87.62 99 THR A CA 1
ATOM 800 C C . THR A 1 99 ? -34.518 -8.374 26.153 1.00 87.62 99 THR A C 1
ATOM 802 O O . THR A 1 99 ? -33.900 -7.780 27.031 1.00 87.62 99 THR A O 1
ATOM 805 N N . SER A 1 100 ? -35.008 -9.607 26.299 1.00 87.12 100 SER A N 1
ATOM 806 C CA . SER A 1 100 ? -34.905 -10.390 27.534 1.00 87.12 100 SER A CA 1
ATOM 807 C C . SER A 1 100 ? -33.480 -10.878 27.812 1.00 87.12 100 SER A C 1
ATOM 809 O O . SER A 1 100 ? -32.829 -11.434 26.918 1.00 87.12 100 SER A O 1
ATOM 811 N N . ALA A 1 101 ? -33.032 -10.768 29.066 1.00 77.56 101 ALA A N 1
ATOM 812 C CA . ALA A 1 101 ? -31.753 -11.293 29.546 1.00 77.56 101 ALA A CA 1
ATOM 813 C C . ALA A 1 10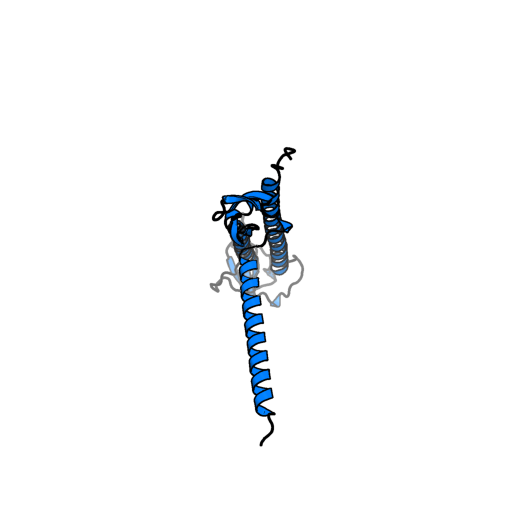1 ? -31.696 -12.827 29.487 1.00 77.56 101 ALA A C 1
ATOM 815 O O . ALA A 1 101 ? -30.632 -13.406 29.264 1.00 77.56 101 ALA A O 1
ATOM 816 N N . LYS A 1 102 ? -32.844 -13.501 29.630 1.00 80.50 102 LYS A N 1
ATOM 817 C CA . LYS A 1 102 ? -32.943 -14.970 29.567 1.00 80.50 102 LYS A CA 1
ATOM 818 C C . LYS A 1 102 ? -32.868 -15.546 28.159 1.00 80.50 102 LYS A C 1
ATOM 820 O O . LYS A 1 102 ? -32.733 -16.757 28.016 1.00 80.50 102 LYS A O 1
ATOM 825 N N . SER A 1 103 ? -32.924 -14.716 27.118 1.00 78.81 103 SER A N 1
ATOM 826 C CA . SER A 1 103 ? -32.927 -15.189 25.727 1.00 78.81 103 SER A CA 1
ATOM 827 C C . SER A 1 103 ? -31.610 -15.845 25.270 1.00 78.81 103 SER A C 1
ATOM 829 O O . SER A 1 103 ? -31.485 -16.209 24.102 1.00 78.81 103 SER A O 1
ATOM 831 N N . GLY A 1 104 ? -30.605 -15.987 26.147 1.00 67.06 104 GLY A N 1
ATOM 832 C CA . GLY A 1 104 ? -29.299 -16.597 25.850 1.00 67.06 104 GLY A CA 1
ATOM 833 C C . GLY A 1 104 ? -28.413 -15.744 24.935 1.00 67.06 104 GLY A C 1
ATOM 834 O O . GLY A 1 104 ? -27.190 -15.846 24.972 1.00 67.06 104 GLY A O 1
ATOM 835 N N . LYS A 1 105 ? -29.011 -14.821 24.178 1.00 63.78 105 LYS A N 1
ATOM 836 C CA . LYS A 1 105 ? -28.349 -13.682 23.552 1.00 63.78 105 LYS A CA 1
ATOM 837 C C . LYS A 1 105 ? -28.210 -12.600 24.611 1.00 63.78 105 LYS A C 1
ATOM 839 O O . LYS A 1 105 ? -29.006 -11.665 24.643 1.00 63.78 105 LYS A O 1
ATOM 844 N N . ALA A 1 106 ? -27.226 -12.752 25.500 1.00 63.91 106 ALA A N 1
ATOM 845 C CA . ALA A 1 106 ? -26.827 -11.663 26.384 1.00 63.91 106 ALA A CA 1
ATOM 846 C C . ALA A 1 106 ? -26.704 -10.402 25.522 1.00 63.91 106 ALA A C 1
ATOM 848 O O . ALA A 1 106 ? -25.974 -10.411 24.526 1.00 63.91 106 ALA A O 1
ATOM 849 N N . ALA A 1 107 ? -27.505 -9.379 25.831 1.00 67.88 107 ALA A N 1
ATOM 850 C CA . ALA A 1 107 ? -27.515 -8.140 25.076 1.00 67.88 107 ALA A CA 1
ATOM 851 C C . ALA A 1 107 ? -26.091 -7.584 25.117 1.00 67.88 107 ALA A C 1
ATOM 853 O O . ALA A 1 107 ? -25.631 -7.105 26.154 1.00 67.88 107 ALA A O 1
ATOM 854 N N . LEU A 1 108 ? -25.362 -7.749 24.010 1.00 77.88 108 LEU A N 1
ATOM 855 C CA . LEU A 1 108 ? -23.997 -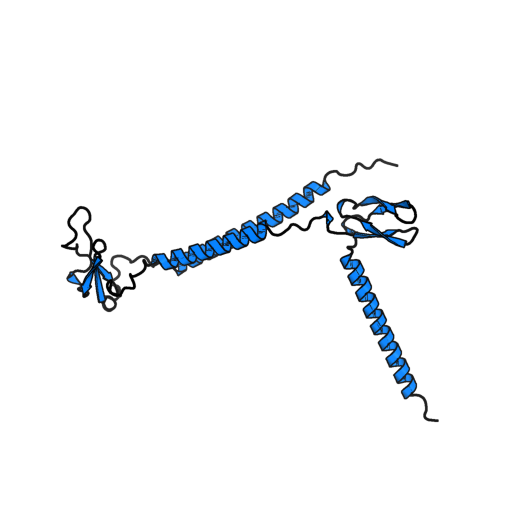7.261 23.895 1.00 77.88 108 LEU A CA 1
ATOM 856 C C . LEU A 1 108 ? -24.026 -5.772 24.242 1.00 77.88 108 LEU A C 1
ATOM 858 O O . LEU A 1 108 ? -24.928 -5.073 23.760 1.00 77.88 108 LEU A O 1
ATOM 862 N N . PRO A 1 109 ? -23.087 -5.276 25.067 1.00 82.62 109 PRO A N 1
ATOM 863 C CA . PRO A 1 109 ? -23.065 -3.864 25.385 1.00 82.62 109 PRO A CA 1
ATOM 864 C C . PRO A 1 109 ? -23.056 -3.068 24.074 1.00 82.62 109 PRO A C 1
ATOM 866 O O . PRO A 1 109 ? -22.413 -3.480 23.104 1.00 82.62 109 PRO A O 1
ATOM 869 N N . PRO A 1 110 ? -23.766 -1.933 23.997 1.00 83.50 110 PRO A N 1
ATOM 870 C CA . PRO A 1 110 ? -23.907 -1.180 22.748 1.00 83.50 110 PRO A CA 1
ATOM 871 C C . PRO A 1 110 ? -22.545 -0.808 22.134 1.00 83.50 110 PRO A C 1
ATOM 873 O O . PRO A 1 110 ? -22.394 -0.740 20.915 1.00 83.50 110 PRO A O 1
ATOM 876 N N . TRP A 1 111 ? -21.526 -0.672 22.983 1.00 90.31 111 TRP A N 1
ATOM 877 C CA . TRP A 1 111 ? -20.137 -0.428 22.616 1.00 90.31 111 TRP A CA 1
ATOM 878 C C . TRP A 1 111 ? -19.418 -1.604 21.940 1.00 90.31 111 TRP A C 1
ATOM 880 O O . TRP A 1 111 ? -18.436 -1.369 21.244 1.00 90.31 111 TRP A O 1
ATOM 890 N N . THR A 1 112 ? -19.889 -2.851 22.061 1.00 90.62 112 THR A N 1
ATOM 891 C CA . THR A 1 112 ? -19.244 -4.018 21.428 1.00 90.62 112 THR A CA 1
ATOM 892 C C . THR A 1 112 ? -19.124 -3.838 19.919 1.00 90.62 112 THR A C 1
ATOM 894 O O . THR A 1 112 ? -18.072 -4.125 19.358 1.00 90.62 112 THR A O 1
ATOM 897 N N . LYS A 1 113 ? -20.159 -3.309 19.253 1.00 90.44 113 LYS A N 1
ATOM 898 C CA . LYS A 1 113 ? -20.113 -3.063 17.802 1.00 90.44 113 LYS A CA 1
ATOM 899 C C . LYS A 1 113 ? -19.020 -2.058 17.436 1.00 90.44 113 LYS A C 1
ATOM 901 O O . LYS A 1 113 ? -18.292 -2.275 16.472 1.00 90.44 113 LYS A O 1
ATOM 906 N N . VAL A 1 114 ? -18.882 -0.998 18.234 1.00 93.50 114 VAL A N 1
ATOM 907 C CA . VAL A 1 114 ? -17.839 0.022 18.067 1.00 93.50 114 VAL A CA 1
ATOM 908 C C . VAL A 1 114 ? -16.459 -0.599 18.268 1.00 93.50 114 VAL A C 1
ATOM 910 O O . VAL A 1 114 ? -15.586 -0.419 17.426 1.00 93.50 114 VAL A O 1
ATOM 913 N N . TYR A 1 115 ? -16.269 -1.381 19.335 1.00 95.00 115 TYR A N 1
ATOM 914 C CA . TYR A 1 115 ? -14.989 -2.030 19.616 1.00 95.00 115 TYR A CA 1
ATOM 915 C C . TYR A 1 115 ? -14.586 -3.029 18.535 1.00 95.00 115 TYR A C 1
ATOM 917 O O . TYR A 1 115 ? -13.438 -3.008 18.105 1.00 95.00 115 TYR A O 1
ATOM 925 N N . VAL A 1 116 ? -15.511 -3.861 18.048 1.00 95.75 116 VAL A N 1
ATOM 926 C CA . VAL A 1 116 ? -15.225 -4.815 16.965 1.00 95.75 116 VAL A CA 1
ATOM 927 C C . VAL A 1 116 ? -14.860 -4.080 15.675 1.00 95.75 116 VAL A C 1
ATOM 929 O O . VAL A 1 116 ? -13.890 -4.456 15.016 1.00 95.75 116 VAL A O 1
ATOM 932 N N . ALA A 1 117 ? -15.586 -3.011 15.331 1.00 95.06 117 ALA A N 1
ATOM 933 C CA . ALA A 1 117 ? -15.286 -2.206 14.150 1.00 95.06 117 ALA A CA 1
ATOM 934 C C . ALA A 1 117 ? -13.904 -1.540 14.248 1.00 95.06 117 ALA A C 1
ATOM 936 O O . ALA A 1 117 ? -13.090 -1.701 13.343 1.00 95.06 117 ALA A O 1
ATOM 937 N N . LEU A 1 118 ? -13.607 -0.864 15.364 1.00 94.81 118 LEU A N 1
ATOM 938 C CA . LEU A 1 118 ? -12.311 -0.216 15.592 1.00 94.81 118 LEU A CA 1
ATOM 939 C C . LEU A 1 118 ? -11.158 -1.222 15.643 1.00 94.81 118 LEU A C 1
ATOM 941 O O . LEU A 1 118 ? -10.087 -0.952 15.105 1.00 94.81 118 LEU A O 1
ATOM 945 N N . PHE A 1 119 ? -11.361 -2.388 16.259 1.00 96.88 119 PHE A N 1
ATOM 946 C CA . PHE A 1 119 ? -10.351 -3.443 16.304 1.00 96.88 119 PHE A CA 1
ATOM 947 C C . PHE A 1 119 ? -10.031 -3.957 14.898 1.00 96.88 119 PHE A C 1
ATOM 949 O O . PHE A 1 119 ? -8.865 -4.016 14.514 1.00 96.88 119 PHE A O 1
ATOM 956 N N . THR A 1 120 ? -11.065 -4.260 14.110 1.00 97.25 120 THR A N 1
ATOM 957 C CA . THR A 1 120 ? -10.906 -4.722 12.723 1.00 97.25 120 THR A CA 1
ATOM 958 C C . THR A 1 120 ? -10.182 -3.673 11.877 1.00 97.25 120 THR A C 1
ATOM 960 O O . THR A 1 120 ? -9.221 -4.001 11.184 1.00 97.25 120 THR A O 1
ATOM 963 N N . ASP A 1 121 ? -10.582 -2.405 11.987 1.00 95.62 121 ASP A N 1
ATOM 964 C CA . ASP A 1 121 ? -9.950 -1.281 11.287 1.00 95.62 121 ASP A CA 1
ATOM 965 C C . ASP A 1 121 ? -8.472 -1.106 11.685 1.00 95.62 121 ASP A C 1
ATOM 967 O O . ASP A 1 121 ? -7.600 -0.930 10.836 1.00 95.62 121 ASP A O 1
ATOM 971 N N . THR A 1 122 ? -8.153 -1.260 12.974 1.00 95.75 122 THR A N 1
ATOM 972 C CA . THR A 1 122 ? -6.771 -1.197 13.481 1.00 95.75 122 THR A CA 1
ATOM 973 C C . THR A 1 122 ? -5.909 -2.340 12.938 1.00 95.75 122 THR A C 1
ATOM 975 O O . THR A 1 122 ? -4.761 -2.113 12.554 1.00 95.75 122 THR A O 1
ATOM 978 N N . VAL A 1 123 ? -6.444 -3.564 12.859 1.00 98.12 123 VAL A N 1
ATOM 979 C CA . VAL A 1 123 ? -5.732 -4.716 12.277 1.00 98.12 123 VAL A CA 1
ATOM 980 C C . VAL A 1 123 ? -5.462 -4.495 10.787 1.00 98.12 123 VAL A C 1
ATOM 982 O O . VAL A 1 123 ? -4.347 -4.745 10.326 1.00 98.12 123 VAL A O 1
ATOM 985 N N . LEU A 1 124 ? -6.442 -3.977 10.039 1.00 97.25 124 LEU A N 1
ATOM 986 C CA . LEU A 1 124 ? -6.270 -3.635 8.624 1.00 97.25 124 LEU A CA 1
ATOM 987 C C . LEU A 1 124 ? -5.216 -2.539 8.428 1.00 97.25 124 LEU A C 1
ATOM 989 O O . LEU A 1 124 ? -4.348 -2.673 7.563 1.00 97.25 124 LEU A O 1
ATOM 993 N N . MET A 1 125 ? -5.238 -1.492 9.257 1.00 96.25 125 MET A N 1
ATOM 994 C CA . MET A 1 125 ? -4.227 -0.434 9.227 1.00 96.25 125 MET A CA 1
ATOM 995 C C . MET A 1 125 ? -2.829 -0.985 9.511 1.00 96.25 125 MET A C 1
ATOM 997 O O . MET A 1 125 ? -1.898 -0.710 8.750 1.00 96.25 125 MET A O 1
ATOM 1001 N N . LEU A 1 126 ? -2.674 -1.816 10.545 1.00 97.25 126 LEU A N 1
ATOM 1002 C CA . LEU A 1 126 ? -1.390 -2.434 10.869 1.00 97.25 126 LEU A CA 1
ATOM 1003 C C . LEU A 1 126 ? -0.897 -3.326 9.720 1.00 97.25 126 LEU A C 1
ATOM 1005 O O . LEU A 1 126 ? 0.284 -3.285 9.372 1.00 97.25 126 LEU A O 1
ATOM 1009 N N . GLY A 1 127 ? -1.795 -4.079 9.079 1.00 97.69 127 GLY A N 1
ATOM 1010 C CA . GLY A 1 127 ? -1.505 -4.852 7.870 1.00 97.69 127 GLY A CA 1
ATOM 1011 C C . GLY A 1 127 ? -1.011 -3.980 6.710 1.00 97.69 127 GLY A C 1
ATOM 1012 O O . GLY A 1 127 ? -0.010 -4.299 6.071 1.00 97.69 127 GLY A O 1
ATOM 1013 N N . ALA A 1 128 ? -1.647 -2.832 6.472 1.00 95.62 128 ALA A N 1
ATOM 1014 C CA . ALA A 1 128 ? -1.232 -1.895 5.430 1.00 95.62 128 ALA A CA 1
ATOM 1015 C C . ALA A 1 128 ? 0.137 -1.258 5.727 1.00 95.62 128 ALA A C 1
ATOM 1017 O O . ALA A 1 128 ? 1.001 -1.202 4.847 1.00 95.62 128 ALA A O 1
ATOM 1018 N N . VAL A 1 129 ? 0.369 -0.814 6.966 1.00 95.06 129 VAL A N 1
ATOM 1019 C CA . VAL A 1 129 ? 1.649 -0.222 7.387 1.00 95.06 129 VAL A CA 1
ATOM 1020 C C . VAL A 1 129 ? 2.773 -1.251 7.298 1.00 95.06 129 VAL A C 1
ATOM 1022 O O . VAL A 1 129 ? 3.817 -0.964 6.711 1.00 95.06 129 VAL A O 1
ATOM 1025 N N . THR A 1 130 ? 2.559 -2.464 7.814 1.00 96.25 130 THR A N 1
ATOM 1026 C CA . THR A 1 130 ? 3.548 -3.546 7.724 1.00 96.25 130 THR A CA 1
ATOM 1027 C C . THR A 1 130 ? 3.841 -3.897 6.269 1.00 96.25 130 THR A C 1
ATOM 1029 O O . THR A 1 130 ? 5.009 -3.915 5.886 1.00 96.25 130 THR A O 1
ATOM 1032 N N . TYR A 1 131 ? 2.826 -4.062 5.418 1.00 94.81 131 TYR A N 1
ATOM 1033 C CA . TYR A 1 131 ? 3.021 -4.286 3.984 1.00 94.81 131 TYR A CA 1
ATOM 1034 C C . TYR A 1 131 ? 3.871 -3.186 3.327 1.00 94.81 131 TYR A C 1
ATOM 1036 O O . TYR A 1 131 ? 4.818 -3.488 2.599 1.00 94.81 131 TYR A O 1
ATOM 1044 N N . LEU A 1 132 ? 3.600 -1.908 3.614 1.00 92.75 132 LEU A N 1
ATOM 1045 C CA . LEU A 1 132 ? 4.381 -0.789 3.076 1.00 92.75 132 LEU A CA 1
ATOM 1046 C C . LEU A 1 132 ? 5.828 -0.767 3.586 1.00 92.75 132 LEU A C 1
ATOM 1048 O O . LEU A 1 132 ? 6.742 -0.457 2.817 1.00 92.75 132 LEU A O 1
ATOM 1052 N N . MET A 1 133 ? 6.052 -1.112 4.856 1.00 89.81 133 MET A N 1
ATOM 1053 C CA . MET A 1 133 ? 7.395 -1.187 5.436 1.00 89.81 133 MET A CA 1
ATOM 1054 C C . MET A 1 133 ? 8.202 -2.361 4.869 1.00 89.81 133 MET A C 1
ATOM 1056 O O . MET A 1 133 ? 9.370 -2.179 4.518 1.00 89.81 133 MET A O 1
ATOM 1060 N N . TYR A 1 134 ? 7.574 -3.530 4.717 1.00 92.38 134 TYR A N 1
ATOM 1061 C CA . TYR A 1 134 ? 8.204 -4.748 4.199 1.00 92.38 134 TYR A CA 1
ATOM 1062 C C . TYR A 1 134 ? 8.286 -4.808 2.674 1.00 92.38 134 TYR A C 1
ATOM 1064 O O . TYR A 1 134 ? 9.008 -5.651 2.134 1.00 92.38 134 TYR A O 1
ATOM 1072 N N . ARG A 1 135 ? 7.604 -3.911 1.950 1.00 90.75 135 ARG A N 1
ATOM 1073 C CA . ARG A 1 135 ? 7.744 -3.811 0.497 1.00 90.75 135 ARG A CA 1
ATOM 1074 C C . ARG A 1 135 ? 9.218 -3.605 0.164 1.00 90.75 135 ARG A C 1
ATOM 1076 O O . ARG A 1 135 ? 9.817 -2.596 0.555 1.00 90.75 135 ARG A O 1
ATOM 1083 N N . LYS A 1 136 ? 9.811 -4.565 -0.552 1.00 86.38 136 LYS A N 1
ATOM 1084 C CA . LYS A 1 136 ? 11.226 -4.521 -0.941 1.00 86.38 136 LYS A CA 1
ATOM 1085 C C . LYS A 1 136 ? 11.501 -3.195 -1.645 1.00 86.38 136 LYS A C 1
ATOM 1087 O O . LYS A 1 136 ? 10.805 -2.831 -2.593 1.00 86.38 136 LYS A O 1
ATOM 1092 N N . VAL A 1 137 ? 12.468 -2.432 -1.132 1.00 81.00 137 VAL A N 1
ATOM 1093 C CA . VAL A 1 137 ? 13.038 -1.325 -1.908 1.00 81.00 137 VAL A CA 1
ATOM 1094 C C . VAL A 1 137 ? 13.723 -1.999 -3.095 1.00 81.00 137 VAL A C 1
ATOM 1096 O O . VAL A 1 137 ? 14.524 -2.901 -2.841 1.00 81.00 137 VAL A O 1
ATOM 1099 N N . PRO A 1 138 ? 13.405 -1.637 -4.350 1.00 77.25 138 PRO A N 1
ATOM 1100 C CA . PRO A 1 138 ? 14.169 -2.125 -5.488 1.00 77.25 138 PRO A CA 1
ATOM 1101 C C . PRO A 1 138 ? 15.642 -1.846 -5.207 1.00 77.25 138 PRO A C 1
ATOM 1103 O O . PRO A 1 138 ? 16.002 -0.698 -4.933 1.00 77.25 138 PRO A O 1
ATOM 1106 N N . ASP A 1 139 ? 16.469 -2.890 -5.171 1.00 80.44 139 ASP A N 1
ATOM 1107 C CA . ASP A 1 139 ? 17.893 -2.698 -4.931 1.00 80.44 139 ASP A CA 1
ATOM 1108 C C . ASP A 1 139 ? 18.416 -1.850 -6.098 1.00 80.44 139 ASP A C 1
ATOM 1110 O O . ASP A 1 139 ? 18.272 -2.272 -7.248 1.00 80.44 139 ASP A O 1
ATOM 1114 N N . PRO A 1 140 ? 18.997 -0.661 -5.869 1.00 72.75 140 PRO A N 1
ATOM 1115 C CA . PRO A 1 140 ? 19.556 0.140 -6.956 1.00 72.75 140 PRO A CA 1
ATOM 1116 C C . PRO A 1 140 ? 20.645 -0.613 -7.738 1.00 72.75 140 PRO A C 1
ATOM 1118 O O . PRO A 1 140 ? 20.961 -0.232 -8.859 1.00 72.75 140 PRO A O 1
ATOM 1121 N N . ASN A 1 141 ? 21.206 -1.692 -7.180 1.00 78.69 141 ASN A N 1
ATOM 1122 C CA . ASN A 1 141 ? 22.141 -2.571 -7.881 1.00 78.69 141 ASN A CA 1
ATOM 1123 C C . ASN A 1 141 ? 21.469 -3.603 -8.801 1.00 78.69 141 ASN A C 1
ATOM 1125 O O . ASN A 1 141 ? 22.176 -4.254 -9.567 1.00 78.69 141 ASN A O 1
ATOM 1129 N N . SER A 1 142 ? 20.149 -3.783 -8.702 1.00 85.44 142 SER A N 1
ATOM 1130 C CA . SER A 1 142 ? 19.377 -4.699 -9.553 1.00 85.44 142 SER A CA 1
ATOM 1131 C C . SER A 1 142 ? 18.950 -4.072 -10.880 1.00 85.44 142 SER A C 1
ATOM 1133 O O . SER A 1 142 ? 18.604 -4.798 -11.808 1.00 85.44 142 SER A O 1
ATOM 1135 N N . VAL A 1 143 ? 18.999 -2.739 -10.983 1.00 89.44 143 VAL A N 1
ATOM 1136 C CA . VAL A 1 143 ? 18.699 -2.020 -12.223 1.00 89.44 143 VAL A CA 1
ATOM 1137 C C . VAL A 1 143 ? 19.972 -1.914 -13.053 1.00 89.44 143 VAL A C 1
ATOM 1139 O O . VAL A 1 143 ? 20.991 -1.383 -12.599 1.00 89.44 143 VAL A O 1
ATOM 1142 N N . PHE A 1 144 ? 19.896 -2.437 -14.272 1.00 94.12 144 PHE A N 1
ATOM 1143 C CA . PHE A 1 144 ? 20.979 -2.415 -15.238 1.00 94.12 144 PHE A CA 1
ATOM 1144 C C . PHE A 1 144 ? 20.651 -1.467 -16.390 1.00 94.12 144 PHE A C 1
ATOM 1146 O O . PHE A 1 144 ? 19.528 -1.431 -16.892 1.00 94.12 144 PHE A O 1
ATOM 1153 N N . PHE A 1 145 ? 21.670 -0.730 -16.808 1.00 95.81 145 PHE A N 1
ATOM 1154 C CA . PHE A 1 145 ? 21.626 0.202 -17.926 1.00 95.81 145 PHE A CA 1
ATOM 1155 C C . PHE A 1 145 ? 22.488 -0.329 -19.061 1.00 95.81 145 PHE A C 1
ATOM 1157 O O . PHE A 1 145 ? 23.437 -1.091 -18.824 1.00 95.81 145 PHE A O 1
ATOM 1164 N N . ILE A 1 146 ? 22.155 0.065 -20.287 1.00 97.44 146 ILE A N 1
ATOM 1165 C CA . ILE A 1 146 ? 22.869 -0.361 -21.488 1.00 97.44 146 ILE A CA 1
ATOM 1166 C C . ILE A 1 146 ? 23.474 0.856 -22.177 1.00 97.44 146 ILE A C 1
ATOM 1168 O O . ILE A 1 146 ? 22.816 1.867 -22.382 1.00 97.44 146 ILE A O 1
ATOM 1172 N N . VAL A 1 147 ? 24.741 0.737 -22.569 1.00 97.56 147 VAL A N 1
ATOM 1173 C CA . VAL A 1 147 ? 25.406 1.695 -23.458 1.00 97.56 147 VAL A CA 1
ATOM 1174 C C . VAL A 1 147 ? 26.084 0.951 -24.603 1.00 97.56 147 VAL A C 1
ATOM 1176 O O . VAL A 1 147 ? 26.672 -0.114 -24.397 1.00 97.56 147 VAL A O 1
ATOM 1179 N N . ALA A 1 148 ? 26.031 1.498 -25.814 1.00 97.69 148 ALA A N 1
ATOM 1180 C CA . ALA A 1 148 ? 26.814 0.991 -26.934 1.00 97.69 148 ALA A CA 1
ATOM 1181 C C . ALA A 1 148 ? 28.228 1.591 -26.900 1.00 97.69 148 ALA A C 1
ATOM 1183 O O . ALA A 1 148 ? 28.405 2.803 -26.795 1.00 97.69 148 ALA A O 1
ATOM 1184 N N . CYS A 1 149 ? 29.261 0.750 -26.983 1.00 97.75 149 CYS A N 1
ATOM 1185 C CA . CYS A 1 149 ? 30.633 1.238 -27.086 1.00 97.75 149 CYS A CA 1
ATOM 1186 C C . CYS A 1 149 ? 30.832 1.989 -28.418 1.00 97.75 149 CYS A C 1
ATOM 1188 O O . CYS A 1 149 ? 30.688 1.356 -29.461 1.00 97.75 149 CYS A O 1
ATOM 1190 N N . PRO A 1 150 ? 31.287 3.255 -28.426 1.00 97.69 150 PRO A N 1
ATOM 1191 C CA . PRO A 1 150 ? 31.415 4.047 -29.656 1.00 97.69 150 PRO A CA 1
ATOM 1192 C C . PRO A 1 150 ? 32.497 3.536 -30.621 1.00 97.69 150 PRO A C 1
ATOM 1194 O O . PRO A 1 150 ? 32.576 3.982 -31.758 1.00 97.69 150 PRO A O 1
ATOM 1197 N N . TYR A 1 151 ? 33.365 2.621 -30.174 1.00 97.75 151 TYR A N 1
ATOM 1198 C CA . TYR A 1 151 ? 34.478 2.108 -30.977 1.00 97.75 151 TYR A CA 1
ATOM 1199 C C . TYR A 1 151 ? 34.212 0.743 -31.612 1.00 97.75 151 TYR A C 1
ATOM 1201 O O . TYR A 1 151 ? 34.805 0.424 -32.634 1.00 97.75 151 TYR A O 1
ATOM 1209 N N . CYS A 1 152 ? 33.405 -0.105 -30.971 1.00 97.75 152 CYS A N 1
ATOM 1210 C CA . CYS A 1 152 ? 33.169 -1.479 -31.435 1.00 97.75 152 CYS A CA 1
ATOM 1211 C C . CYS A 1 152 ? 31.693 -1.893 -31.405 1.00 97.75 152 CYS A C 1
ATOM 1213 O O . CYS A 1 152 ? 31.393 -3.069 -31.602 1.00 97.75 152 CYS A O 1
ATOM 1215 N N . ASN A 1 153 ? 30.797 -0.950 -31.096 1.00 97.25 153 ASN A N 1
ATOM 1216 C CA . ASN A 1 153 ? 29.344 -1.104 -31.003 1.00 97.25 153 ASN A CA 1
ATOM 1217 C C . ASN A 1 153 ? 28.857 -2.238 -30.086 1.00 97.25 153 ASN A C 1
ATOM 1219 O O . ASN A 1 153 ? 27.696 -2.632 -30.136 1.00 97.25 153 ASN A O 1
ATOM 1223 N N . GLN A 1 154 ? 29.712 -2.758 -29.200 1.00 97.38 154 GLN A N 1
ATOM 1224 C CA . GLN A 1 154 ? 29.292 -3.742 -28.209 1.00 97.38 154 GLN A CA 1
ATOM 1225 C C . GLN A 1 154 ? 28.358 -3.087 -27.182 1.00 97.38 154 GLN A C 1
ATOM 1227 O O . GLN A 1 154 ? 28.732 -2.083 -26.569 1.00 97.38 154 GLN A O 1
ATOM 1232 N N . ARG A 1 155 ? 27.184 -3.691 -26.956 1.00 97.19 155 ARG A N 1
ATOM 1233 C CA . ARG A 1 155 ? 26.277 -3.341 -25.854 1.00 97.19 155 ARG A CA 1
ATOM 1234 C C . ARG A 1 155 ? 26.925 -3.737 -24.521 1.00 97.19 155 ARG A C 1
ATOM 1236 O O . ARG A 1 155 ? 27.287 -4.895 -24.311 1.00 97.19 155 ARG A O 1
ATOM 1243 N N . LEU A 1 156 ? 27.110 -2.767 -23.634 1.00 97.25 156 LEU A N 1
ATOM 1244 C CA . LEU A 1 156 ? 27.714 -2.935 -22.317 1.00 97.25 156 LEU A CA 1
ATOM 1245 C C . LEU A 1 156 ? 26.661 -2.697 -21.247 1.00 97.25 156 LEU A C 1
ATOM 1247 O O . LEU A 1 156 ? 25.985 -1.671 -21.254 1.00 97.25 156 LEU A O 1
ATOM 1251 N N . ARG A 1 157 ? 26.571 -3.635 -20.307 1.00 96.88 157 ARG A N 1
ATOM 1252 C CA . ARG A 1 157 ? 25.664 -3.559 -19.166 1.00 96.88 157 ARG A CA 1
ATOM 1253 C C . ARG A 1 157 ? 26.400 -2.938 -17.981 1.00 96.88 157 ARG A C 1
ATOM 1255 O O . ARG A 1 157 ? 27.466 -3.423 -17.600 1.00 96.88 157 ARG A O 1
ATOM 1262 N N . TYR A 1 158 ? 25.854 -1.876 -17.401 1.00 95.50 158 TYR A N 1
ATOM 1263 C CA . TYR A 1 158 ? 26.443 -1.188 -16.249 1.00 95.50 158 TYR A CA 1
ATOM 1264 C C . TYR A 1 158 ? 25.390 -0.887 -15.176 1.00 95.50 158 TYR A C 1
ATOM 1266 O O . TYR A 1 158 ? 24.189 -1.024 -15.401 1.00 95.50 158 TYR A O 1
ATOM 1274 N N . ARG A 1 159 ? 25.848 -0.559 -13.963 1.00 94.00 159 ARG A N 1
ATOM 1275 C CA . ARG A 1 159 ? 24.982 -0.296 -12.801 1.00 94.00 159 ARG A CA 1
ATOM 1276 C C . ARG A 1 159 ? 24.776 1.205 -12.610 1.00 94.00 159 ARG A C 1
ATOM 1278 O O . ARG A 1 159 ? 25.669 1.983 -12.937 1.00 94.00 159 ARG A O 1
ATOM 1285 N N . ALA A 1 160 ? 23.686 1.584 -11.937 1.00 91.31 160 ALA A N 1
ATOM 1286 C CA . ALA A 1 160 ? 23.379 2.979 -11.588 1.00 91.31 160 ALA A CA 1
ATOM 1287 C C . ALA A 1 160 ? 24.550 3.719 -10.909 1.00 91.31 160 ALA A C 1
ATOM 1289 O O . ALA A 1 160 ? 24.813 4.892 -11.152 1.00 91.31 160 ALA A O 1
ATOM 1290 N N . VAL A 1 161 ? 25.307 3.014 -10.061 1.00 88.38 161 VAL A N 1
ATOM 1291 C CA . VAL A 1 161 ? 26.466 3.576 -9.343 1.00 88.38 161 VAL A CA 1
ATOM 1292 C C . VAL A 1 161 ? 27.616 4.009 -10.259 1.00 88.38 161 VAL A C 1
ATOM 1294 O O . VAL A 1 161 ? 28.524 4.701 -9.804 1.00 88.38 161 VAL A O 1
ATOM 1297 N N . SER A 1 162 ? 27.600 3.585 -11.522 1.00 93.00 162 SER A N 1
ATOM 1298 C CA . SER A 1 162 ? 28.624 3.885 -12.521 1.00 93.00 162 SER A CA 1
ATOM 1299 C C . SER A 1 162 ? 28.257 5.063 -13.432 1.00 93.00 162 SER A C 1
ATOM 1301 O O . SER A 1 162 ? 29.061 5.385 -14.302 1.00 93.00 162 SER A O 1
ATOM 1303 N N . HIS A 1 163 ? 27.101 5.714 -13.236 1.00 93.69 163 HIS A N 1
ATOM 1304 C CA . HIS A 1 163 ? 26.675 6.887 -14.016 1.00 93.69 163 HIS A CA 1
ATOM 1305 C C . HIS A 1 163 ? 27.741 7.990 -14.005 1.00 93.69 163 HIS A C 1
ATOM 1307 O O . HIS A 1 163 ? 28.332 8.281 -12.959 1.00 93.69 163 HIS A O 1
ATOM 1313 N N . GLY A 1 164 ? 28.040 8.546 -15.183 1.00 93.19 164 GLY A N 1
ATOM 1314 C CA . GLY A 1 164 ? 29.088 9.553 -15.391 1.00 93.19 164 GLY A CA 1
ATOM 1315 C C . GLY A 1 164 ? 30.524 9.073 -15.124 1.00 93.19 164 GLY A C 1
ATOM 1316 O O . GLY A 1 164 ? 31.484 9.829 -15.298 1.00 93.19 164 GLY A O 1
ATOM 1317 N N . GLY A 1 165 ? 30.700 7.826 -14.678 1.00 93.88 165 GLY A N 1
ATOM 1318 C CA . GLY A 1 165 ? 31.986 7.220 -14.367 1.00 93.88 165 GLY A CA 1
ATOM 1319 C C . GLY A 1 165 ? 32.734 6.752 -15.612 1.00 93.88 165 GLY A C 1
ATOM 1320 O O . GLY A 1 165 ? 32.165 6.574 -16.685 1.00 93.88 165 GLY A O 1
ATOM 1321 N N . LEU A 1 166 ? 34.036 6.514 -15.456 1.00 95.88 166 LEU A N 1
ATOM 1322 C CA . LEU A 1 166 ? 34.843 5.856 -16.481 1.00 95.88 166 LEU A CA 1
ATOM 1323 C C . LEU A 1 166 ? 34.766 4.334 -16.302 1.00 95.88 166 LEU A C 1
ATOM 1325 O O . LEU A 1 166 ? 34.942 3.836 -15.189 1.00 95.88 166 LEU A O 1
ATOM 1329 N N . GLY A 1 167 ? 34.541 3.614 -17.396 1.00 96.31 167 GLY A N 1
ATOM 1330 C CA . GLY A 1 167 ? 34.579 2.155 -17.479 1.00 96.31 167 GLY A CA 1
ATOM 1331 C C . GLY A 1 167 ? 35.400 1.686 -18.679 1.00 96.31 167 GLY A C 1
ATOM 1332 O O . GLY A 1 167 ? 35.775 2.487 -19.529 1.00 96.31 167 GLY A O 1
ATOM 1333 N N . SER A 1 168 ? 35.685 0.386 -18.762 1.00 97.62 168 SER A N 1
ATOM 1334 C CA . SER A 1 168 ? 36.387 -0.216 -19.904 1.00 97.62 168 SER A CA 1
ATOM 1335 C C . SER A 1 168 ? 35.446 -1.139 -20.677 1.00 97.62 168 SER A C 1
ATOM 1337 O O . SER A 1 168 ? 34.717 -1.934 -20.080 1.00 97.62 168 SER A O 1
ATOM 1339 N N . CYS A 1 169 ? 35.453 -1.039 -22.008 1.00 98.00 169 CYS A N 1
ATOM 1340 C CA . CYS A 1 169 ? 34.694 -1.942 -22.870 1.00 98.00 169 CYS A CA 1
ATOM 1341 C C . CYS A 1 169 ? 35.250 -3.372 -22.785 1.00 98.00 169 CYS A C 1
ATOM 1343 O O . CYS A 1 169 ? 36.450 -3.589 -22.953 1.00 98.00 169 CYS A O 1
ATOM 1345 N N . SER A 1 170 ? 34.389 -4.373 -22.579 1.00 97.62 170 SER A N 1
ATOM 1346 C CA . SER A 1 170 ? 34.837 -5.759 -22.396 1.00 97.62 170 SER A CA 1
ATOM 1347 C C . SER A 1 170 ? 35.486 -6.364 -23.648 1.00 97.62 170 SER A C 1
ATOM 1349 O O . SER A 1 170 ? 36.409 -7.166 -23.485 1.00 97.62 170 SER A O 1
ATOM 1351 N N . ARG A 1 171 ? 35.087 -5.943 -24.860 1.00 97.75 171 ARG A N 1
ATOM 1352 C CA . ARG A 1 171 ? 35.667 -6.379 -26.145 1.00 97.75 171 ARG A CA 1
ATOM 1353 C C . ARG A 1 171 ? 36.929 -5.612 -26.533 1.00 97.75 171 ARG A C 1
ATOM 1355 O O . ARG A 1 171 ? 37.980 -6.226 -26.657 1.00 97.75 171 ARG A O 1
ATOM 1362 N N . CYS A 1 172 ? 36.858 -4.290 -26.720 1.00 97.94 172 CYS A N 1
ATOM 1363 C CA . CYS A 1 172 ? 37.992 -3.512 -27.249 1.00 97.94 172 CYS A CA 1
ATOM 1364 C C . CYS A 1 172 ? 38.921 -2.918 -26.176 1.00 97.94 172 CYS A C 1
ATOM 1366 O O . CYS A 1 172 ? 39.905 -2.268 -26.522 1.00 97.94 172 CYS A O 1
ATOM 1368 N N . LYS A 1 173 ? 38.602 -3.094 -24.885 1.00 98.00 173 LYS A N 1
ATOM 1369 C CA . LYS A 1 173 ? 39.361 -2.612 -23.711 1.00 98.00 173 LYS A CA 1
ATOM 1370 C C . LYS A 1 173 ? 39.567 -1.094 -23.611 1.00 98.00 173 LYS A C 1
ATOM 1372 O O . LYS A 1 173 ? 40.170 -0.628 -22.646 1.00 98.00 173 LYS A O 1
ATOM 1377 N N . ARG A 1 174 ? 39.025 -0.300 -24.541 1.00 98.00 174 ARG A N 1
ATOM 1378 C CA . ARG A 1 174 ? 39.087 1.167 -24.488 1.00 98.00 174 ARG A CA 1
ATOM 1379 C C . ARG A 1 174 ? 38.263 1.707 -23.324 1.00 98.00 174 ARG A C 1
ATOM 1381 O O . ARG A 1 174 ? 37.189 1.185 -23.015 1.00 98.00 174 ARG A O 1
ATOM 1388 N N . MET A 1 175 ? 38.777 2.767 -22.710 1.00 97.62 175 MET A N 1
ATOM 1389 C CA . MET A 1 175 ? 38.073 3.510 -21.673 1.00 97.62 175 MET A CA 1
ATOM 1390 C C . MET A 1 175 ? 36.952 4.336 -22.305 1.00 97.62 175 MET A C 1
ATOM 1392 O O . MET A 1 175 ? 37.165 5.029 -23.299 1.00 97.62 175 MET A O 1
ATOM 1396 N N . ILE A 1 176 ? 35.762 4.251 -21.726 1.00 97.25 176 ILE A N 1
ATOM 1397 C CA . ILE A 1 176 ? 34.577 5.011 -22.116 1.00 97.25 176 ILE A CA 1
ATOM 1398 C C . ILE A 1 176 ? 33.993 5.683 -20.877 1.00 97.25 176 ILE A C 1
ATOM 1400 O O . ILE A 1 176 ? 34.156 5.193 -19.757 1.00 97.25 176 ILE A O 1
ATOM 1404 N N . ARG A 1 177 ? 33.308 6.806 -21.072 1.00 96.69 177 ARG A N 1
ATOM 1405 C CA . ARG A 1 177 ? 32.506 7.428 -20.021 1.00 96.69 177 ARG A CA 1
ATOM 1406 C C . ARG A 1 177 ? 31.082 6.896 -20.131 1.00 96.69 177 ARG A C 1
ATOM 1408 O O . ARG A 1 177 ? 30.515 6.919 -21.219 1.00 96.69 177 ARG A O 1
ATOM 1415 N N . PHE A 1 178 ? 30.542 6.377 -19.034 1.00 97.19 178 PHE A N 1
ATOM 1416 C CA . PHE A 1 178 ? 29.135 5.997 -18.980 1.00 97.19 178 PHE A CA 1
ATOM 1417 C C . PHE A 1 178 ? 28.252 7.254 -19.011 1.00 97.19 178 PHE A C 1
ATOM 1419 O O . PHE A 1 178 ? 28.677 8.275 -18.459 1.00 97.19 178 PHE A O 1
ATOM 1426 N N . PRO A 1 179 ? 27.056 7.185 -19.623 1.00 96.44 179 PRO A N 1
ATOM 1427 C CA . PRO A 1 179 ? 26.081 8.271 -19.599 1.00 96.44 179 PRO A CA 1
ATOM 1428 C C . PRO A 1 179 ? 25.785 8.761 -18.176 1.00 96.44 179 PRO A C 1
ATOM 1430 O O . PRO A 1 179 ? 25.926 8.007 -17.200 1.00 96.44 179 PRO A O 1
ATOM 1433 N N . ASP A 1 180 ? 25.395 10.028 -18.062 1.00 95.12 180 ASP A N 1
ATOM 1434 C CA . ASP A 1 180 ? 24.867 10.585 -16.818 1.00 95.12 180 ASP A CA 1
ATOM 1435 C C . ASP A 1 180 ? 23.435 10.060 -16.568 1.00 95.12 180 ASP A C 1
ATOM 1437 O O . ASP A 1 180 ? 22.872 9.339 -17.388 1.00 95.12 180 ASP A O 1
ATOM 1441 N N . GLU A 1 181 ? 22.854 10.350 -15.398 1.00 91.44 181 GLU A N 1
ATOM 1442 C CA . GLU A 1 181 ? 21.549 9.790 -14.993 1.00 91.44 181 GLU A CA 1
ATOM 1443 C C . GLU A 1 181 ? 20.407 10.154 -15.948 1.00 91.44 181 GLU A C 1
ATOM 1445 O O . GLU A 1 181 ? 19.527 9.324 -16.154 1.00 91.44 181 GLU A O 1
ATOM 1450 N N . ASP A 1 182 ? 20.463 11.338 -16.556 1.00 91.75 182 ASP A N 1
ATOM 1451 C CA . ASP A 1 182 ? 19.415 11.845 -17.447 1.00 91.75 182 ASP A CA 1
ATOM 1452 C C . ASP A 1 182 ? 19.474 11.224 -18.860 1.00 91.75 182 ASP A C 1
ATOM 1454 O O . ASP A 1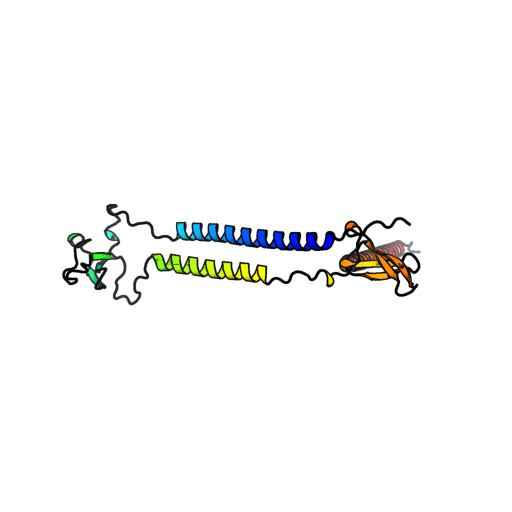 182 ? 18.456 11.171 -19.544 1.00 91.75 182 ASP A O 1
ATOM 1458 N N . ASP A 1 183 ? 20.638 10.699 -19.265 1.00 93.94 183 ASP A N 1
ATOM 1459 C CA . ASP A 1 183 ? 20.881 10.108 -20.594 1.00 93.94 183 ASP A CA 1
ATOM 1460 C C . ASP A 1 183 ? 20.939 8.566 -20.567 1.00 93.94 183 ASP A C 1
ATOM 1462 O O . ASP A 1 183 ? 21.140 7.911 -21.593 1.00 93.94 183 ASP A O 1
ATOM 1466 N N . ALA A 1 184 ? 20.858 7.959 -19.381 1.00 95.06 184 ALA A N 1
ATOM 1467 C CA . ALA A 1 184 ? 21.021 6.523 -19.213 1.00 95.06 184 ALA A CA 1
ATOM 1468 C C . ALA A 1 184 ? 19.765 5.764 -19.669 1.00 95.06 184 ALA A C 1
ATOM 1470 O O . ALA A 1 184 ? 18.692 5.928 -19.096 1.00 95.06 184 ALA A O 1
ATOM 1471 N N . VAL A 1 185 ? 19.924 4.864 -20.642 1.00 95.94 185 VAL A N 1
ATOM 1472 C CA . VAL A 1 185 ? 18.832 4.019 -21.148 1.00 95.94 185 VAL A CA 1
ATOM 1473 C C . VAL A 1 185 ? 18.782 2.710 -20.367 1.00 95.94 185 VAL A C 1
ATOM 1475 O O . VAL A 1 185 ? 19.801 2.020 -20.196 1.00 95.94 185 VAL A O 1
ATOM 1478 N N . THR A 1 186 ? 17.600 2.352 -19.869 1.00 95.50 186 THR A N 1
ATOM 1479 C CA . THR A 1 186 ? 17.427 1.092 -19.140 1.00 95.50 186 THR A CA 1
ATOM 1480 C C . THR A 1 186 ? 17.389 -0.092 -20.098 1.00 95.50 186 THR A C 1
ATOM 1482 O O . THR A 1 186 ? 16.970 0.004 -21.247 1.00 95.50 186 THR A O 1
ATOM 1485 N N . GLU A 1 187 ? 17.809 -1.263 -19.627 1.00 93.31 187 GLU A N 1
ATOM 1486 C CA . GLU A 1 187 ? 17.729 -2.479 -20.440 1.00 93.31 187 GLU A CA 1
ATOM 1487 C C . GLU A 1 187 ? 16.293 -2.813 -20.880 1.00 93.31 187 GLU A C 1
ATOM 1489 O O . GLU A 1 187 ? 16.086 -3.281 -21.995 1.00 93.31 187 GLU A O 1
ATOM 1494 N N . ALA A 1 188 ? 15.301 -2.520 -20.034 1.00 91.06 188 ALA A N 1
ATOM 1495 C CA . ALA A 1 188 ? 13.892 -2.698 -20.372 1.00 91.06 188 ALA A CA 1
ATOM 1496 C C . ALA A 1 188 ? 13.448 -1.774 -21.519 1.00 91.06 188 ALA A C 1
ATOM 1498 O O . ALA A 1 188 ? 12.714 -2.218 -22.396 1.00 91.06 188 ALA A O 1
ATOM 1499 N N . GLU A 1 189 ? 13.914 -0.522 -21.543 1.00 93.81 189 GLU A N 1
ATOM 1500 C CA . GLU A 1 189 ? 13.649 0.413 -22.645 1.00 93.81 189 GLU A CA 1
ATOM 1501 C C . GLU A 1 189 ? 14.286 -0.057 -23.952 1.00 93.81 189 GLU A C 1
ATOM 1503 O O . GLU A 1 189 ? 13.642 0.013 -24.994 1.00 93.81 189 GLU A O 1
ATOM 1508 N N . VAL A 1 190 ? 15.515 -0.585 -23.899 1.00 94.06 190 VAL A N 1
ATOM 1509 C CA . VAL A 1 190 ? 16.179 -1.136 -25.091 1.00 94.06 190 VAL A CA 1
ATOM 1510 C C . VAL A 1 190 ? 15.396 -2.322 -25.652 1.00 94.06 190 VAL A C 1
ATOM 1512 O O . VAL A 1 190 ? 15.132 -2.345 -26.848 1.00 94.06 190 VAL A O 1
ATOM 1515 N N . TYR A 1 191 ? 14.974 -3.277 -24.815 1.00 93.38 191 TYR A N 1
ATOM 1516 C CA . TYR A 1 191 ? 14.165 -4.406 -25.292 1.00 93.38 191 TYR A CA 1
ATOM 1517 C C . TYR A 1 191 ? 12.799 -3.963 -25.819 1.00 93.38 191 TYR A C 1
ATOM 1519 O O . TYR A 1 191 ? 12.358 -4.465 -26.846 1.00 93.38 191 TYR A O 1
ATOM 1527 N N . ALA A 1 192 ? 12.144 -3.002 -25.163 1.00 94.50 192 ALA A N 1
ATOM 1528 C CA . ALA A 1 192 ? 10.875 -2.463 -25.642 1.00 94.50 192 ALA A CA 1
ATOM 1529 C C . ALA A 1 192 ? 11.025 -1.764 -27.004 1.00 94.50 192 ALA A C 1
ATOM 1531 O O . ALA A 1 192 ? 10.153 -1.901 -27.859 1.00 94.50 192 ALA A O 1
ATOM 1532 N N . ALA A 1 193 ? 12.131 -1.046 -27.221 1.00 94.31 193 ALA A N 1
ATOM 1533 C CA . ALA A 1 193 ? 12.443 -0.422 -28.502 1.00 94.31 193 ALA A CA 1
ATOM 1534 C C . ALA A 1 193 ? 12.753 -1.463 -29.590 1.00 94.31 193 ALA A C 1
ATOM 1536 O O . ALA A 1 193 ? 12.210 -1.350 -30.684 1.00 94.31 193 ALA A O 1
ATOM 1537 N N . ASP A 1 194 ? 13.554 -2.489 -29.275 1.00 93.88 194 ASP A N 1
ATOM 1538 C CA . ASP A 1 194 ? 13.874 -3.593 -30.193 1.00 93.88 194 ASP A CA 1
ATOM 1539 C C . ASP A 1 194 ? 12.593 -4.385 -30.577 1.00 93.88 194 ASP A C 1
ATOM 1541 O O . ASP A 1 194 ? 12.398 -4.756 -31.735 1.00 93.88 194 ASP A O 1
ATOM 1545 N N . GLU A 1 195 ? 11.673 -4.620 -29.631 1.00 95.94 195 GLU A N 1
ATOM 1546 C CA . GLU A 1 195 ? 10.370 -5.241 -29.917 1.00 95.94 195 GLU A CA 1
ATOM 1547 C C . GLU A 1 195 ? 9.472 -4.343 -30.776 1.00 95.94 195 GLU A C 1
ATOM 1549 O O . GLU A 1 195 ? 8.787 -4.832 -31.677 1.00 95.94 195 GLU A O 1
ATOM 1554 N N . ALA A 1 196 ? 9.452 -3.036 -30.504 1.00 95.38 196 ALA A N 1
ATOM 1555 C CA . ALA A 1 196 ? 8.670 -2.080 -31.277 1.00 95.38 196 ALA A CA 1
ATOM 1556 C C . ALA A 1 196 ? 9.185 -1.964 -32.719 1.00 95.38 196 ALA A C 1
ATOM 1558 O O . ALA A 1 196 ? 8.375 -1.963 -33.646 1.00 95.38 196 ALA A O 1
ATOM 1559 N N . SER A 1 197 ? 10.507 -1.934 -32.923 1.00 95.50 197 SER A N 1
ATOM 1560 C CA . SER A 1 197 ? 11.099 -1.917 -34.264 1.00 95.50 197 SER A CA 1
ATOM 1561 C C . SER A 1 197 ? 10.804 -3.208 -35.022 1.00 95.50 197 SER A C 1
ATOM 1563 O O . SER A 1 197 ? 10.375 -3.146 -36.168 1.00 95.50 197 SER A O 1
ATOM 1565 N N . ALA A 1 198 ? 10.919 -4.370 -34.369 1.00 96.94 198 ALA A N 1
ATOM 1566 C CA . ALA A 1 198 ? 10.593 -5.653 -34.990 1.00 96.94 198 ALA A CA 1
ATOM 1567 C C . ALA A 1 198 ? 9.114 -5.751 -35.411 1.00 96.94 198 ALA A C 1
ATOM 1569 O O . ALA A 1 198 ? 8.800 -6.307 -36.463 1.00 96.94 198 ALA A O 1
ATOM 1570 N N . ARG A 1 199 ? 8.190 -5.196 -34.612 1.00 97.75 199 ARG A N 1
ATOM 1571 C CA . ARG A 1 199 ? 6.768 -5.122 -34.988 1.00 97.75 199 ARG A CA 1
ATOM 1572 C C . ARG A 1 199 ? 6.543 -4.198 -36.182 1.00 97.75 199 ARG A C 1
ATOM 1574 O O . ARG A 1 199 ? 5.831 -4.592 -37.097 1.00 97.75 199 ARG A O 1
ATOM 1581 N N . ALA A 1 200 ? 7.168 -3.023 -36.192 1.00 97.50 200 ALA A N 1
ATOM 1582 C CA . ALA A 1 200 ? 7.044 -2.072 -37.294 1.00 97.50 200 ALA A CA 1
ATOM 1583 C C . ALA A 1 200 ? 7.593 -2.641 -38.616 1.00 97.50 200 ALA A C 1
ATOM 1585 O O . ALA A 1 200 ? 6.951 -2.512 -39.654 1.00 97.50 200 ALA A O 1
ATOM 1586 N N . GLU A 1 201 ? 8.737 -3.328 -38.577 1.00 97.69 201 GLU A N 1
ATOM 1587 C CA . GLU A 1 201 ? 9.302 -4.021 -39.743 1.00 97.69 201 GLU A CA 1
ATOM 1588 C C . GLU A 1 201 ? 8.370 -5.129 -40.254 1.00 97.69 201 GLU A C 1
ATOM 1590 O O . GLU A 1 201 ? 8.155 -5.256 -41.458 1.00 97.69 201 GLU A O 1
ATOM 1595 N N . ALA A 1 202 ? 7.761 -5.903 -39.349 1.00 98.12 202 ALA A N 1
ATOM 1596 C CA . ALA A 1 202 ? 6.802 -6.939 -39.722 1.00 98.12 202 ALA A CA 1
ATOM 1597 C C . ALA A 1 202 ? 5.508 -6.368 -40.330 1.00 98.12 202 ALA A C 1
ATOM 1599 O O . ALA A 1 202 ? 4.935 -6.981 -41.230 1.00 98.12 202 ALA A O 1
ATOM 1600 N N . GLU A 1 203 ? 5.035 -5.219 -39.848 1.00 98.19 203 GLU A N 1
ATOM 1601 C CA . GLU A 1 203 ? 3.881 -4.517 -40.421 1.00 98.19 203 GLU A CA 1
ATOM 1602 C C . GLU A 1 203 ? 4.194 -3.962 -41.814 1.00 98.19 203 GLU A C 1
ATOM 1604 O O . GLU A 1 203 ? 3.394 -4.143 -42.730 1.00 98.19 203 GLU A O 1
ATOM 1609 N N . LEU A 1 204 ? 5.377 -3.371 -42.001 1.00 98.38 204 LEU A N 1
ATOM 1610 C CA . LEU A 1 204 ? 5.821 -2.864 -43.299 1.00 98.38 204 LEU A CA 1
ATOM 1611 C C . LEU A 1 204 ? 5.963 -3.993 -44.329 1.00 98.38 204 LEU A C 1
ATOM 1613 O O . LEU A 1 204 ? 5.428 -3.882 -45.426 1.00 98.38 204 LEU A O 1
ATOM 1617 N N . ALA A 1 205 ? 6.575 -5.116 -43.949 1.00 98.19 205 ALA A N 1
ATOM 1618 C CA . ALA A 1 205 ? 6.701 -6.280 -44.826 1.00 98.19 205 ALA A CA 1
ATOM 1619 C C . ALA A 1 205 ? 5.337 -6.873 -45.229 1.00 98.19 205 ALA A C 1
ATOM 1621 O O . ALA A 1 205 ? 5.174 -7.359 -46.347 1.00 98.19 205 ALA A O 1
ATOM 1622 N N . ARG A 1 206 ? 4.335 -6.835 -44.335 1.00 98.38 206 ARG A N 1
ATOM 1623 C CA . ARG A 1 206 ? 2.960 -7.244 -44.672 1.00 98.38 206 ARG A CA 1
ATOM 1624 C C . ARG A 1 206 ? 2.316 -6.284 -45.664 1.00 98.38 206 ARG A C 1
ATOM 1626 O O . ARG A 1 206 ? 1.710 -6.750 -46.620 1.00 98.38 206 ARG A O 1
ATOM 1633 N N . ALA A 1 207 ? 2.476 -4.980 -45.456 1.00 98.19 207 ALA A N 1
ATOM 1634 C CA . ALA A 1 207 ? 1.946 -3.967 -46.361 1.00 98.19 207 ALA A CA 1
ATOM 1635 C C . ALA A 1 207 ? 2.580 -4.060 -47.761 1.00 98.19 207 ALA A C 1
ATOM 1637 O O . ALA A 1 207 ? 1.871 -3.972 -48.759 1.00 98.19 207 ALA A O 1
ATOM 1638 N N . GLU A 1 208 ? 3.894 -4.295 -47.845 1.00 98.25 208 GLU A N 1
ATOM 1639 C CA . GLU A 1 208 ? 4.591 -4.527 -49.117 1.00 98.25 208 GLU A CA 1
ATOM 1640 C C . GLU A 1 208 ? 4.074 -5.791 -49.819 1.00 98.25 208 GLU A C 1
ATOM 1642 O O . GLU A 1 208 ? 3.753 -5.744 -51.004 1.00 98.25 208 GLU A O 1
ATOM 1647 N N . ALA A 1 209 ? 3.897 -6.895 -49.087 1.00 98.19 209 ALA A N 1
ATOM 1648 C CA . ALA A 1 209 ? 3.355 -8.134 -49.647 1.00 98.19 209 ALA A CA 1
ATOM 1649 C C . ALA A 1 209 ? 1.897 -7.992 -50.130 1.00 98.19 209 ALA A C 1
ATOM 1651 O O . ALA A 1 209 ? 1.525 -8.570 -51.152 1.00 98.19 209 ALA A O 1
ATOM 1652 N N . GLU A 1 210 ? 1.064 -7.231 -49.415 1.00 98.12 210 GLU A N 1
ATOM 1653 C CA . GLU A 1 210 ? -0.308 -6.916 -49.832 1.00 98.12 210 GLU A CA 1
ATOM 1654 C C . GLU A 1 210 ? -0.320 -6.052 -51.101 1.00 98.12 210 GLU A C 1
ATOM 1656 O O . GLU A 1 210 ? -1.037 -6.377 -52.048 1.00 98.12 210 GLU A O 1
ATOM 1661 N N . ALA A 1 211 ? 0.530 -5.023 -51.170 1.00 98.00 211 ALA A N 1
ATOM 1662 C CA . ALA A 1 211 ? 0.658 -4.165 -52.346 1.00 98.00 211 ALA A CA 1
ATOM 1663 C C . ALA A 1 211 ? 1.154 -4.935 -53.585 1.00 98.00 211 ALA A C 1
ATOM 1665 O O . ALA A 1 211 ? 0.634 -4.748 -54.686 1.00 98.00 211 ALA A O 1
ATOM 1666 N N . GLU A 1 212 ? 2.125 -5.839 -53.420 1.00 97.69 212 GLU A N 1
ATOM 1667 C CA . GLU A 1 212 ? 2.582 -6.724 -54.499 1.00 97.69 212 GLU A CA 1
ATOM 1668 C C . GLU A 1 212 ? 1.471 -7.674 -54.971 1.00 97.69 212 GLU A C 1
ATOM 1670 O O . GLU A 1 212 ? 1.311 -7.894 -56.174 1.00 97.69 212 GLU A O 1
ATOM 1675 N N . ALA A 1 213 ? 0.673 -8.215 -54.045 1.00 97.38 213 ALA A N 1
ATOM 1676 C CA . ALA A 1 213 ? -0.446 -9.092 -54.376 1.00 97.38 213 ALA A CA 1
ATOM 1677 C C . ALA A 1 213 ? -1.574 -8.356 -55.122 1.00 97.38 213 ALA A C 1
ATOM 1679 O O . ALA A 1 213 ? -2.182 -8.929 -56.028 1.00 97.38 213 ALA A O 1
ATOM 1680 N N . GLU A 1 214 ? -1.853 -7.099 -54.773 1.00 97.19 214 GLU A N 1
ATOM 1681 C CA . GLU A 1 214 ? -2.805 -6.246 -55.497 1.00 97.19 214 GLU A CA 1
ATOM 1682 C C . GLU A 1 214 ? -2.300 -5.906 -56.903 1.00 97.19 214 GLU A C 1
ATOM 1684 O O . GLU A 1 214 ? -3.024 -6.111 -57.878 1.00 97.19 214 GLU A O 1
ATOM 1689 N N . ALA A 1 215 ? -1.029 -5.516 -57.043 1.00 96.56 215 ALA A N 1
ATOM 1690 C CA . ALA A 1 215 ? -0.427 -5.226 -58.345 1.00 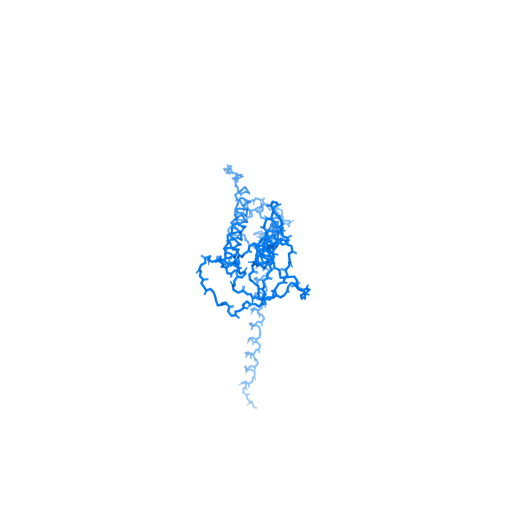96.56 215 ALA A CA 1
ATOM 1691 C C . ALA A 1 215 ? -0.464 -6.434 -59.302 1.00 96.56 215 ALA A C 1
ATOM 1693 O O . ALA A 1 215 ? -0.636 -6.269 -60.510 1.00 96.56 215 ALA A O 1
ATOM 1694 N N . GLN A 1 216 ? -0.338 -7.657 -58.774 1.00 95.62 216 GLN A N 1
ATOM 1695 C CA . GLN A 1 216 ? -0.482 -8.884 -59.563 1.00 95.62 216 GLN A CA 1
ATOM 1696 C C . GLN A 1 216 ? -1.931 -9.166 -59.988 1.00 95.62 216 GLN A C 1
ATOM 1698 O O . GLN A 1 216 ? -2.137 -9.765 -61.043 1.00 95.62 216 GLN A O 1
ATOM 1703 N N . ARG A 1 217 ? -2.936 -8.754 -59.200 1.00 96.25 217 ARG A N 1
ATOM 1704 C CA . ARG A 1 217 ? -4.361 -8.929 -59.543 1.00 96.25 217 ARG A CA 1
ATOM 1705 C C . ARG A 1 217 ? -4.820 -7.988 -60.650 1.00 96.25 217 ARG A C 1
ATOM 1707 O O . ARG A 1 217 ? -5.630 -8.400 -61.474 1.00 96.25 217 ARG A O 1
ATOM 1714 N N . ASP A 1 218 ? -4.288 -6.771 -60.679 1.00 94.94 218 ASP A N 1
ATOM 1715 C CA . ASP A 1 218 ? -4.663 -5.740 -61.656 1.00 94.94 218 ASP A CA 1
ATOM 1716 C C . ASP A 1 218 ? -3.867 -5.823 -62.973 1.00 94.94 218 ASP A C 1
ATOM 1718 O O . ASP A 1 218 ? -4.070 -5.020 -63.889 1.00 94.94 218 ASP A O 1
ATOM 1722 N N . GLY A 1 219 ? -2.962 -6.800 -63.099 1.00 91.50 219 GLY A N 1
ATOM 1723 C CA . GLY A 1 219 ? -2.231 -7.062 -64.337 1.00 91.50 219 GLY A CA 1
ATOM 1724 C C . GLY A 1 219 ? -3.181 -7.372 -65.509 1.00 91.50 219 GLY A C 1
ATOM 1725 O O . GLY A 1 219 ? -4.179 -8.073 -65.323 1.00 91.50 219 GLY A O 1
ATOM 1726 N N . PRO A 1 220 ? -2.906 -6.866 -66.727 1.00 75.69 220 PRO A N 1
ATOM 1727 C CA . PRO A 1 220 ? -3.817 -6.988 -67.860 1.00 75.69 220 PRO A CA 1
ATOM 1728 C C . PRO A 1 220 ? -4.086 -8.458 -68.197 1.00 75.69 220 PRO A C 1
ATOM 1730 O O . PRO A 1 220 ? -3.158 -9.234 -68.432 1.00 75.69 220 PRO A O 1
ATOM 1733 N N . ALA A 1 221 ? -5.369 -8.825 -68.251 1.00 75.12 221 ALA A N 1
ATOM 1734 C CA . ALA A 1 221 ? -5.811 -10.090 -68.821 1.00 75.12 221 ALA A CA 1
ATOM 1735 C C . ALA A 1 221 ? -5.474 -10.077 -70.319 1.00 75.12 221 ALA A C 1
ATOM 1737 O O . ALA A 1 221 ? -6.158 -9.422 -71.108 1.00 75.12 221 ALA A O 1
ATOM 1738 N N . HIS A 1 222 ? -4.357 -10.711 -70.666 1.00 69.00 222 HIS A N 1
ATOM 1739 C CA . HIS A 1 222 ? -3.916 -10.899 -72.045 1.00 69.00 222 HIS A CA 1
ATOM 1740 C C . HIS A 1 222 ? -4.842 -11.834 -72.822 1.00 69.00 222 HIS A C 1
ATOM 1742 O O . HIS A 1 222 ? -5.311 -12.836 -72.233 1.00 69.00 222 HIS A O 1
#

Sequence (222 aa):
MENVPRPKTTRIRTVKRVFRKRWIQVGLVLLVWLLTGSLLYARLAPKPVVRGEKGDTSKFKFLHCDQCNMELPYNKDLDSRPCPKCPPPKSGFYVPTETSAKSGKAALPPWTKVYVALFTDTVLMLGAVTYLMYRKVPDPNSVFFIVACPYCNQRLRYRAVSHGGLGSCSRCKRMIRFPDEDDAVTEAEVYAADEASARAEAELARAEAEAEAEAQRDGPAH

Secondary structure (DSSP, 8-state):
-------TTHHHHHHHHHHHHHHHHHHHHHHHHHHHHHHHHHHHSPPP--TT----TTS--EEEETTT--EEE--TTTTTPBPTTS-TTS--BEEEESS-GGGSS----THHHHHHHHHHHHHHHHHHHHHHHHSPPPPTTT-EEEEE-TTT--EEEEEGGGTT-EEE-TTT--EEEPPPTTTPEEHHHHHHHHHHHHHHHHHHHHHHHHHHHHHHHSS---